Protein AF-A0A8J6Y895-F1 (afdb_monomer_lite)

pLDDT: mean 76.63, std 15.83, range [31.11, 94.12]

Structure (mmCIF, N/CA/C/O backbone):
data_AF-A0A8J6Y895-F1
#
_entry.id   AF-A0A8J6Y895-F1
#
loop_
_atom_site.group_PDB
_atom_site.id
_atom_site.type_symbol
_atom_site.label_atom_id
_atom_site.label_alt_id
_atom_site.label_comp_id
_atom_site.label_asym_id
_atom_site.label_entity_id
_atom_site.label_seq_id
_atom_site.pdbx_PDB_ins_code
_atom_site.Cartn_x
_atom_site.Cartn_y
_atom_site.Cartn_z
_atom_site.occupancy
_atom_site.B_iso_or_equiv
_atom_site.auth_seq_id
_atom_site.auth_comp_id
_atom_site.auth_asym_id
_atom_site.auth_atom_id
_atom_site.pdbx_PDB_model_num
ATOM 1 N N . MET A 1 1 ? 24.337 -34.707 -20.694 1.00 31.41 1 MET A N 1
ATOM 2 C CA . MET A 1 1 ? 25.051 -34.197 -19.506 1.00 31.41 1 MET A CA 1
ATOM 3 C C . MET A 1 1 ? 24.392 -32.892 -19.103 1.00 31.41 1 MET A C 1
ATOM 5 O O . MET A 1 1 ? 24.491 -31.930 -19.850 1.00 31.41 1 MET A O 1
ATOM 9 N N . ALA A 1 2 ? 23.616 -32.904 -18.019 1.00 34.84 2 ALA A N 1
ATOM 10 C CA . ALA A 1 2 ? 22.897 -31.734 -17.525 1.00 34.84 2 ALA A CA 1
ATOM 11 C C . ALA A 1 2 ? 23.865 -30.868 -16.706 1.00 34.84 2 ALA A C 1
ATOM 13 O O . ALA A 1 2 ? 24.221 -31.226 -15.586 1.00 34.84 2 ALA A O 1
ATOM 14 N N . GLY A 1 3 ? 24.345 -29.778 -17.305 1.00 31.11 3 GLY A N 1
ATOM 15 C CA . GLY A 1 3 ? 25.090 -28.738 -16.604 1.00 31.11 3 GLY A CA 1
ATOM 16 C C . GLY A 1 3 ? 24.108 -27.822 -15.886 1.00 31.11 3 GLY A C 1
ATOM 17 O O . GLY A 1 3 ? 23.226 -27.250 -16.521 1.00 31.11 3 GLY A O 1
ATOM 18 N N . ALA A 1 4 ? 24.235 -27.737 -14.565 1.00 42.03 4 ALA A N 1
ATOM 19 C CA . ALA A 1 4 ? 23.417 -26.900 -13.704 1.00 42.03 4 ALA A CA 1
ATOM 20 C C . ALA A 1 4 ? 23.499 -25.422 -14.126 1.00 42.03 4 ALA A C 1
ATOM 22 O O . ALA A 1 4 ? 24.544 -24.788 -13.989 1.00 42.03 4 ALA A O 1
ATOM 23 N N . SER A 1 5 ? 22.386 -24.870 -14.611 1.00 40.22 5 SER A N 1
ATOM 24 C CA . SER A 1 5 ? 22.197 -23.430 -14.785 1.00 40.22 5 SER A CA 1
ATOM 25 C C . SER A 1 5 ? 21.876 -22.811 -13.422 1.00 40.22 5 SER A C 1
ATOM 27 O O . SER A 1 5 ? 20.714 -22.569 -13.089 1.00 40.22 5 SER A O 1
ATOM 29 N N . LEU A 1 6 ? 22.898 -22.635 -12.585 1.00 39.91 6 LEU A N 1
ATOM 30 C CA . LEU A 1 6 ? 22.768 -21.820 -11.384 1.00 39.91 6 LEU A CA 1
ATOM 31 C C . LEU A 1 6 ? 22.592 -20.368 -11.847 1.00 39.91 6 LEU A C 1
ATOM 33 O O . LEU A 1 6 ? 23.517 -19.773 -12.394 1.00 39.91 6 LEU A O 1
ATOM 37 N N . LEU A 1 7 ? 21.374 -19.846 -11.709 1.00 43.19 7 LEU A N 1
ATOM 38 C CA . LEU A 1 7 ? 21.045 -18.466 -12.050 1.00 43.19 7 LEU A CA 1
ATOM 39 C C . LEU A 1 7 ? 21.590 -17.572 -10.930 1.00 43.19 7 LEU A C 1
ATOM 41 O O . LEU A 1 7 ? 21.046 -17.557 -9.826 1.00 43.19 7 LEU A O 1
ATOM 45 N N . ASP A 1 8 ? 22.705 -16.905 -11.210 1.00 43.47 8 ASP A N 1
ATOM 46 C CA . ASP A 1 8 ? 23.307 -15.898 -10.340 1.00 43.47 8 ASP A CA 1
ATOM 47 C C . ASP A 1 8 ? 22.489 -14.600 -10.452 1.00 43.47 8 ASP A C 1
ATOM 49 O O . ASP A 1 8 ? 22.427 -13.982 -11.517 1.00 43.47 8 ASP A O 1
ATOM 53 N N . LEU A 1 9 ? 21.777 -14.251 -9.377 1.00 48.09 9 LEU A N 1
ATOM 54 C CA . LEU A 1 9 ? 20.823 -13.136 -9.318 1.00 48.09 9 LEU A CA 1
ATOM 55 C C . LEU A 1 9 ? 21.477 -11.814 -8.874 1.00 48.09 9 LEU A C 1
ATOM 57 O O . LEU A 1 9 ? 20.771 -10.818 -8.740 1.00 48.09 9 LEU A O 1
ATOM 61 N N . ASP A 1 10 ? 22.799 -11.785 -8.678 1.00 49.91 10 ASP A N 1
ATOM 62 C CA . ASP A 1 10 ? 23.512 -10.647 -8.078 1.00 49.91 10 ASP A CA 1
ATOM 63 C C . ASP A 1 10 ? 23.969 -9.576 -9.100 1.00 49.91 10 ASP A C 1
ATOM 65 O O . ASP A 1 10 ? 24.737 -8.671 -8.769 1.00 49.91 10 ASP A O 1
ATOM 69 N N . ARG A 1 11 ? 23.500 -9.630 -10.356 1.00 43.94 11 ARG A N 1
ATOM 70 C CA . ARG A 1 11 ? 23.738 -8.598 -11.389 1.00 43.94 11 ARG A CA 1
ATOM 71 C C . ARG A 1 11 ? 22.415 -8.041 -11.912 1.00 43.94 11 ARG A C 1
ATOM 73 O O . ARG A 1 11 ? 21.476 -8.807 -12.088 1.00 43.94 11 ARG A O 1
ATOM 80 N N . ASP A 1 12 ? 22.365 -6.747 -12.240 1.00 46.22 12 ASP A N 1
ATOM 81 C CA . ASP A 1 12 ? 21.191 -6.087 -12.855 1.00 46.22 12 ASP A CA 1
ATOM 82 C C . ASP A 1 12 ? 20.673 -6.833 -14.108 1.00 46.22 12 ASP A C 1
ATOM 84 O O . ASP A 1 12 ? 19.465 -6.933 -14.316 1.00 46.22 12 ASP A O 1
ATOM 88 N N . ASP A 1 13 ? 21.568 -7.453 -14.890 1.00 47.09 13 ASP A N 1
ATOM 89 C CA . ASP A 1 13 ? 21.221 -8.307 -16.045 1.00 47.09 13 ASP A CA 1
ATOM 90 C C . ASP A 1 13 ? 20.516 -9.627 -15.650 1.00 47.09 13 ASP A C 1
ATOM 92 O O . ASP A 1 13 ? 19.843 -10.271 -16.459 1.00 47.09 13 ASP A O 1
ATOM 96 N N . GLY A 1 14 ? 20.664 -10.049 -14.395 1.00 50.09 14 GLY A N 1
ATOM 97 C CA . GLY A 1 14 ? 20.088 -11.266 -13.832 1.00 50.09 14 GLY A CA 1
ATOM 98 C C . GLY A 1 14 ? 18.595 -11.150 -13.543 1.00 50.09 14 GLY A C 1
ATOM 99 O O . GLY A 1 14 ? 17.897 -12.160 -13.602 1.00 50.09 14 GLY A O 1
ATOM 100 N N . LEU A 1 15 ? 18.076 -9.942 -13.292 1.00 51.28 15 LEU A N 1
ATOM 101 C CA . LEU A 1 15 ? 16.645 -9.741 -13.059 1.00 51.28 15 LEU A CA 1
ATOM 102 C C . LEU A 1 15 ? 15.858 -9.935 -14.362 1.00 51.28 15 LEU A C 1
ATOM 104 O O . LEU A 1 15 ? 14.924 -10.733 -14.394 1.00 51.28 15 LEU A O 1
ATOM 108 N N . ASP A 1 16 ? 16.286 -9.284 -15.446 1.00 51.88 16 ASP A N 1
ATOM 109 C CA . ASP A 1 16 ? 15.676 -9.418 -16.775 1.00 51.88 16 ASP A CA 1
ATOM 110 C C . ASP A 1 16 ? 15.750 -10.875 -17.276 1.00 51.88 16 ASP A C 1
ATOM 112 O O . ASP A 1 16 ? 14.754 -11.424 -17.754 1.00 51.88 16 ASP A O 1
ATOM 116 N N . ALA A 1 17 ? 16.891 -11.548 -17.080 1.00 54.41 17 ALA A N 1
ATOM 117 C CA . ALA A 1 17 ? 17.064 -12.962 -17.421 1.00 54.41 17 ALA A CA 1
ATOM 118 C C . ALA A 1 17 ? 16.213 -13.904 -16.547 1.00 54.41 17 ALA A C 1
ATOM 120 O O . ALA A 1 17 ? 15.627 -14.860 -17.058 1.00 54.41 17 ALA A O 1
ATOM 121 N N . ALA A 1 18 ? 16.097 -13.635 -15.242 1.00 53.53 18 ALA A N 1
ATOM 122 C CA . ALA A 1 18 ? 15.243 -14.403 -14.337 1.00 53.53 18 ALA A CA 1
ATOM 123 C C . ALA A 1 18 ? 13.762 -14.240 -14.689 1.00 53.53 18 ALA A C 1
ATOM 125 O O . ALA A 1 18 ? 13.002 -15.208 -14.639 1.00 53.53 18 ALA A O 1
ATOM 126 N N . TYR A 1 19 ? 13.350 -13.036 -15.077 1.00 52.31 19 TYR A N 1
ATOM 127 C CA . TYR A 1 19 ? 11.989 -12.772 -15.514 1.00 52.31 19 TYR A CA 1
ATOM 128 C C . TYR A 1 19 ? 11.654 -13.462 -16.846 1.00 52.31 19 TYR A C 1
ATOM 130 O O . TYR A 1 19 ? 10.580 -14.058 -16.952 1.00 52.31 19 TYR A O 1
ATOM 138 N N . LEU A 1 20 ? 12.566 -13.451 -17.825 1.00 53.78 20 LEU A N 1
ATOM 139 C CA . LEU A 1 20 ? 12.414 -14.187 -19.090 1.00 53.78 20 LEU A CA 1
ATOM 140 C C . LEU A 1 20 ? 12.343 -15.707 -18.859 1.00 53.78 20 LEU A C 1
ATOM 142 O O . LEU A 1 20 ? 11.453 -16.372 -19.383 1.00 53.78 20 LEU A O 1
ATOM 146 N N . ALA A 1 21 ? 13.197 -16.250 -17.986 1.00 51.38 21 ALA A N 1
ATOM 147 C CA . ALA A 1 21 ? 13.177 -17.670 -17.630 1.00 51.38 21 ALA A CA 1
ATOM 148 C C . ALA A 1 21 ? 11.883 -18.097 -16.902 1.00 51.38 21 ALA A C 1
ATOM 150 O O . ALA A 1 21 ? 11.425 -19.231 -17.050 1.00 51.38 21 ALA A O 1
ATOM 151 N N . ILE A 1 22 ? 11.264 -17.201 -16.120 1.00 52.03 22 ILE A N 1
ATOM 152 C CA . ILE A 1 22 ? 9.958 -17.449 -15.485 1.00 52.03 22 ILE A CA 1
ATOM 153 C C . ILE A 1 22 ? 8.833 -17.442 -16.532 1.00 52.03 22 ILE A C 1
ATOM 155 O O . ILE A 1 22 ? 7.950 -18.303 -16.468 1.00 52.03 22 ILE A O 1
ATOM 159 N N . ALA A 1 23 ? 8.870 -16.522 -17.501 1.00 51.16 23 ALA A N 1
ATOM 160 C CA . ALA A 1 23 ? 7.880 -16.437 -18.575 1.00 51.16 23 ALA A CA 1
ATOM 161 C C . ALA A 1 23 ? 7.829 -17.722 -19.425 1.00 51.16 23 ALA A C 1
ATOM 163 O O . ALA A 1 23 ? 6.738 -18.229 -19.691 1.00 51.16 23 ALA A O 1
ATOM 164 N N . ASP A 1 24 ? 8.990 -18.305 -19.739 1.00 50.59 24 ASP A N 1
ATOM 165 C CA . ASP A 1 24 ? 9.111 -19.513 -20.570 1.00 50.59 24 ASP A CA 1
ATOM 166 C C . ASP A 1 24 ? 8.708 -20.820 -19.862 1.00 50.59 24 ASP A C 1
ATOM 168 O O . ASP A 1 24 ? 8.516 -21.853 -20.511 1.00 50.59 24 ASP A O 1
ATOM 172 N N . HIS A 1 25 ? 8.589 -20.829 -18.529 1.00 51.62 25 HIS A N 1
ATOM 173 C CA . HIS A 1 25 ? 8.348 -22.059 -17.757 1.00 51.62 25 HIS A CA 1
ATOM 174 C C . HIS A 1 25 ? 7.051 -22.055 -16.938 1.00 51.62 25 HIS A C 1
ATOM 176 O O . HIS A 1 25 ? 6.511 -23.126 -16.646 1.00 51.62 25 HIS A O 1
ATOM 182 N N . ARG A 1 26 ? 6.517 -20.882 -16.576 1.00 52.72 26 ARG A N 1
ATOM 183 C CA . ARG A 1 26 ? 5.199 -20.708 -15.940 1.00 52.72 26 ARG A CA 1
ATOM 184 C C . ARG A 1 26 ? 4.804 -19.225 -16.020 1.00 52.72 26 ARG A C 1
ATOM 186 O O . ARG A 1 26 ? 5.161 -18.474 -15.110 1.00 52.72 26 ARG A O 1
ATOM 193 N N . PRO A 1 27 ? 4.046 -18.782 -17.040 1.00 61.03 27 PRO A N 1
ATOM 194 C CA . PRO A 1 27 ? 3.647 -17.385 -17.126 1.00 61.03 27 PRO A CA 1
ATOM 195 C C . PRO A 1 27 ? 2.743 -17.062 -15.936 1.00 61.03 27 PRO A C 1
ATOM 197 O O . PRO A 1 27 ? 1.602 -17.521 -15.834 1.00 61.03 27 PRO A O 1
ATOM 200 N N . LEU A 1 28 ? 3.274 -16.307 -14.980 1.00 67.56 28 LEU A N 1
ATOM 201 C CA . LEU A 1 28 ? 2.463 -15.767 -13.905 1.00 67.56 28 LEU A CA 1
ATOM 202 C C . LEU A 1 28 ? 1.665 -14.600 -14.473 1.00 67.56 28 LEU A C 1
ATOM 204 O O . LEU A 1 28 ? 2.258 -13.696 -15.062 1.00 67.56 28 LEU A O 1
ATOM 208 N N . PRO A 1 29 ? 0.338 -14.574 -14.286 1.00 75.50 29 PRO A N 1
ATOM 209 C CA . PRO A 1 29 ? -0.461 -13.483 -14.812 1.00 75.50 29 PRO A CA 1
ATOM 210 C C . PRO A 1 29 ? -0.035 -12.148 -14.190 1.00 75.50 29 PRO A C 1
ATOM 212 O O . PRO A 1 29 ? 0.165 -12.064 -12.975 1.00 75.50 29 PRO A O 1
ATOM 215 N N . LEU A 1 30 ? 0.004 -11.085 -14.995 1.00 80.81 30 LEU A N 1
ATOM 216 C CA . LEU A 1 30 ? 0.169 -9.716 -14.501 1.00 80.81 30 LEU A CA 1
ATOM 217 C C . LEU A 1 30 ? -0.877 -9.387 -13.429 1.00 80.81 30 LEU A C 1
ATOM 219 O O . LEU A 1 30 ? -2.084 -9.586 -13.618 1.00 80.81 30 LEU A O 1
ATOM 223 N N . GLY A 1 31 ? -0.436 -8.816 -12.311 1.00 80.94 31 GLY A N 1
ATOM 224 C CA . GLY A 1 31 ? -1.300 -8.586 -11.154 1.00 80.94 31 GLY A CA 1
ATOM 225 C C . GLY A 1 31 ? -1.349 -9.764 -10.173 1.00 80.94 31 GLY A C 1
ATOM 226 O O . GLY A 1 31 ? -2.276 -9.842 -9.367 1.00 80.94 31 GLY A O 1
ATOM 227 N N . ARG A 1 32 ? -0.396 -10.704 -10.249 1.00 86.56 32 ARG A N 1
ATOM 228 C CA . ARG A 1 32 ? -0.196 -11.796 -9.278 1.00 86.56 32 ARG A CA 1
ATOM 229 C C . ARG A 1 32 ? 1.126 -11.633 -8.527 1.00 86.56 32 ARG A C 1
ATOM 231 O O . ARG A 1 32 ? 1.761 -10.579 -8.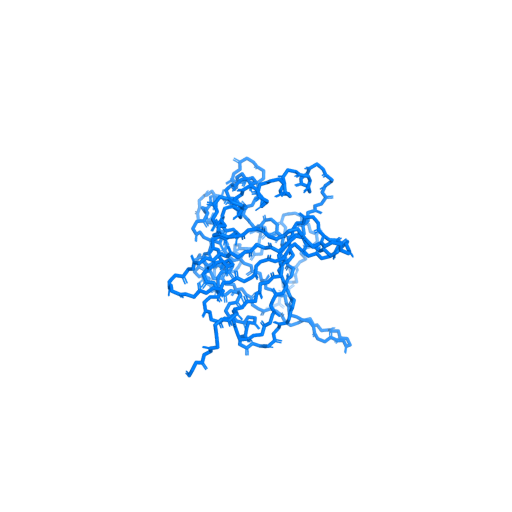587 1.00 86.56 32 ARG A O 1
ATOM 238 N N . TYR A 1 33 ? 1.503 -12.656 -7.768 1.00 87.50 33 TYR A N 1
ATOM 239 C CA . TYR A 1 33 ? 2.730 -12.681 -6.989 1.00 87.50 33 TYR A CA 1
ATOM 240 C C . TYR A 1 33 ? 3.316 -14.095 -6.917 1.00 87.50 33 TYR A C 1
ATOM 242 O O . TYR A 1 33 ? 2.583 -15.084 -6.997 1.00 87.50 33 TYR A O 1
ATOM 250 N N . LEU A 1 34 ? 4.630 -14.178 -6.721 1.00 86.44 34 LEU A N 1
ATOM 251 C CA . LEU A 1 34 ? 5.304 -15.365 -6.201 1.00 86.44 34 LEU A CA 1
ATOM 252 C C . LEU A 1 34 ? 5.452 -15.241 -4.696 1.00 86.44 34 LEU A C 1
ATOM 254 O O . LEU A 1 34 ? 5.779 -14.171 -4.191 1.00 86.44 34 LEU A O 1
ATOM 258 N N . LEU A 1 35 ? 5.258 -16.349 -3.993 1.00 86.44 35 LEU A N 1
ATOM 259 C CA . LEU A 1 35 ? 5.526 -16.437 -2.568 1.00 86.44 35 LEU A CA 1
ATOM 260 C C . LEU A 1 35 ? 6.765 -17.296 -2.348 1.00 86.44 35 LEU A C 1
ATOM 262 O O . LEU A 1 35 ? 6.797 -18.463 -2.740 1.00 86.44 35 LEU A O 1
ATOM 266 N N . ARG A 1 36 ? 7.766 -16.725 -1.687 1.00 84.94 36 ARG A N 1
ATOM 267 C CA . ARG A 1 36 ? 8.959 -17.433 -1.232 1.00 84.94 36 ARG A CA 1
ATOM 268 C C . ARG A 1 36 ? 8.979 -17.452 0.287 1.00 84.94 36 ARG A C 1
ATOM 270 O O . ARG A 1 36 ? 8.609 -16.476 0.938 1.00 84.94 36 ARG A O 1
ATOM 277 N N . ARG A 1 37 ? 9.416 -18.572 0.852 1.00 82.12 37 ARG A N 1
ATOM 278 C CA . ARG A 1 37 ? 9.679 -18.694 2.285 1.00 82.12 37 ARG A CA 1
ATOM 279 C C . ARG A 1 37 ? 11.177 -18.555 2.502 1.00 82.12 37 ARG A C 1
ATOM 281 O O . ARG A 1 37 ? 11.937 -19.319 1.913 1.00 82.12 37 ARG A O 1
ATOM 288 N N . GLY A 1 38 ? 11.585 -17.602 3.329 1.00 76.25 38 GLY A N 1
ATOM 289 C CA . GLY A 1 38 ? 12.977 -17.461 3.737 1.00 76.25 38 GLY A CA 1
ATOM 290 C C . GLY A 1 38 ? 13.437 -18.692 4.519 1.00 76.25 38 GLY A C 1
ATOM 291 O O . GLY A 1 38 ? 12.738 -19.159 5.423 1.00 76.25 38 GLY A O 1
ATOM 292 N N . SER A 1 39 ? 14.611 -19.214 4.172 1.00 63.91 39 SER A N 1
ATOM 293 C CA . SER A 1 39 ? 15.275 -20.320 4.867 1.00 63.91 39 SER A CA 1
ATOM 294 C C . SER A 1 39 ? 16.193 -19.776 5.968 1.00 63.91 39 SER A C 1
ATOM 296 O O . SER A 1 39 ? 17.414 -19.840 5.857 1.00 63.91 39 SER A O 1
ATOM 298 N N . GLY A 1 40 ? 15.600 -19.171 6.997 1.00 66.62 40 GLY A N 1
ATOM 299 C CA . GLY A 1 40 ? 16.313 -18.645 8.165 1.00 66.62 40 GLY A CA 1
ATOM 300 C C . GLY A 1 40 ? 15.744 -19.175 9.480 1.00 66.62 40 GLY A C 1
ATOM 301 O O . GLY A 1 40 ? 14.692 -19.813 9.497 1.00 66.62 40 GLY A O 1
ATOM 302 N N . GLU A 1 41 ? 16.426 -18.869 10.586 1.00 59.88 41 GLU A N 1
ATOM 303 C CA . GLU A 1 41 ? 16.049 -19.281 11.952 1.00 59.88 41 GLU A CA 1
ATOM 304 C C . GLU A 1 41 ? 14.645 -18.785 12.352 1.00 59.88 41 GLU A C 1
ATOM 306 O O . GLU A 1 41 ? 13.910 -19.459 13.072 1.00 59.88 41 GLU A O 1
ATOM 311 N N . LYS A 1 42 ? 14.233 -17.631 11.806 1.00 70.94 42 LYS A N 1
ATOM 31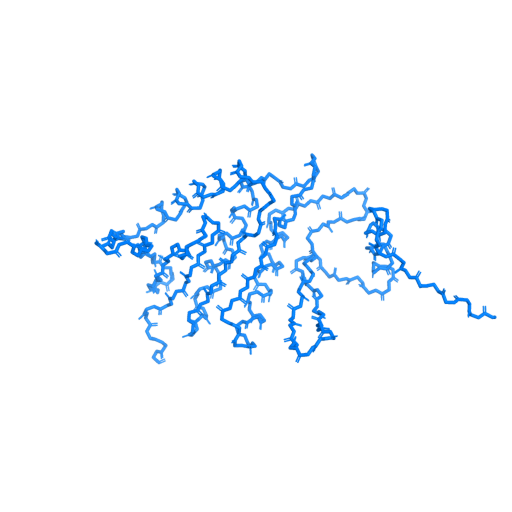2 C CA . LYS A 1 42 ? 12.851 -17.144 11.822 1.00 70.94 42 LYS A CA 1
ATOM 313 C C . LYS A 1 42 ? 12.312 -17.122 10.390 1.00 70.94 42 LYS A C 1
ATOM 315 O O . LYS A 1 42 ? 12.805 -16.334 9.579 1.00 70.94 42 LYS A O 1
ATOM 320 N N . PRO A 1 43 ? 11.316 -17.957 10.050 1.00 70.06 43 PRO A N 1
ATOM 321 C CA . PRO A 1 43 ? 10.770 -17.978 8.704 1.00 70.06 43 PRO A CA 1
ATOM 322 C C . PRO A 1 43 ? 10.038 -16.663 8.426 1.00 70.06 43 PRO A C 1
ATOM 324 O O . PRO A 1 43 ? 9.062 -16.337 9.098 1.00 70.06 43 PRO A O 1
ATOM 327 N N . TYR A 1 44 ? 10.489 -15.932 7.412 1.00 80.00 44 TYR A N 1
ATOM 328 C CA . TYR A 1 44 ? 9.766 -14.798 6.842 1.00 80.00 44 TYR A CA 1
ATOM 329 C C . TYR A 1 44 ? 9.223 -15.163 5.460 1.00 80.00 44 TYR A C 1
ATOM 331 O O . TYR A 1 44 ? 9.678 -16.114 4.815 1.00 80.00 44 TYR A O 1
ATOM 339 N N . TRP A 1 45 ? 8.218 -14.417 5.019 1.00 86.12 45 TRP A N 1
ATOM 340 C CA . TRP A 1 45 ? 7.607 -14.581 3.708 1.00 86.12 45 TRP A CA 1
ATOM 341 C C . TRP A 1 45 ? 8.001 -13.408 2.819 1.00 86.12 45 TRP A C 1
ATOM 343 O O . TRP A 1 45 ? 7.844 -12.255 3.214 1.00 86.12 45 TRP A O 1
ATOM 353 N N . THR A 1 46 ? 8.481 -13.708 1.618 1.00 89.00 46 THR A N 1
ATOM 354 C CA . THR A 1 46 ? 8.799 -12.712 0.595 1.00 89.00 46 THR A CA 1
ATOM 355 C C . THR A 1 46 ? 7.818 -12.864 -0.552 1.00 89.00 46 THR A C 1
ATOM 357 O O . THR A 1 46 ? 7.717 -13.933 -1.159 1.00 89.00 46 THR A O 1
ATOM 360 N N . TYR A 1 47 ? 7.108 -11.784 -0.854 1.00 89.19 47 TYR A N 1
ATOM 361 C CA . TYR A 1 47 ? 6.228 -11.701 -2.010 1.00 89.19 47 TYR A CA 1
ATOM 362 C C . TYR A 1 47 ? 6.964 -11.001 -3.150 1.00 89.19 47 TYR A C 1
ATOM 364 O O . TYR A 1 47 ? 7.443 -9.887 -2.972 1.00 89.19 47 TYR A O 1
ATOM 372 N N . GLN A 1 48 ? 7.032 -11.625 -4.323 1.00 89.31 48 GLN A N 1
ATOM 373 C CA . GLN A 1 48 ? 7.542 -10.981 -5.536 1.00 89.31 48 GLN A CA 1
ATOM 374 C C . GLN A 1 48 ? 6.354 -10.636 -6.429 1.00 89.31 48 GLN A C 1
ATOM 376 O O . GLN A 1 48 ? 5.698 -11.530 -6.968 1.00 89.31 48 GLN A O 1
ATOM 381 N N . ALA A 1 49 ? 6.029 -9.349 -6.527 1.00 89.62 49 ALA A N 1
ATOM 382 C CA . ALA A 1 49 ? 4.882 -8.868 -7.285 1.00 89.62 49 ALA A CA 1
ATOM 383 C C . ALA A 1 49 ? 5.171 -8.868 -8.794 1.00 89.62 49 ALA A C 1
ATOM 385 O O . ALA A 1 49 ? 6.178 -8.331 -9.243 1.00 89.62 49 ALA A O 1
ATOM 386 N N . VAL A 1 50 ? 4.253 -9.421 -9.587 1.00 87.25 50 VAL A N 1
ATOM 387 C CA . VAL A 1 50 ? 4.369 -9.471 -11.052 1.00 87.25 50 VAL A CA 1
ATOM 388 C C . VAL A 1 50 ? 3.609 -8.290 -11.656 1.00 87.25 50 VAL A C 1
ATOM 390 O O . VAL A 1 50 ? 2.400 -8.373 -11.896 1.00 87.25 50 VAL A O 1
ATOM 393 N N . VAL A 1 51 ? 4.309 -7.167 -11.844 1.00 86.88 51 VAL A N 1
ATOM 394 C CA . VAL A 1 51 ? 3.695 -5.874 -12.216 1.00 86.88 51 VAL A CA 1
ATOM 395 C C . VAL A 1 51 ? 4.146 -5.317 -13.569 1.00 86.88 51 VAL A C 1
ATOM 397 O O . VAL A 1 51 ? 3.400 -4.537 -14.171 1.00 86.88 51 VAL A O 1
ATOM 400 N N . HIS A 1 52 ? 5.306 -5.751 -14.065 1.00 82.19 52 HIS A N 1
ATOM 401 C CA . HIS A 1 52 ? 5.842 -5.351 -15.364 1.00 82.19 52 HIS A CA 1
ATOM 402 C C . HIS A 1 52 ? 5.419 -6.326 -16.457 1.00 82.19 52 HIS A C 1
ATOM 404 O O . HIS A 1 52 ? 5.611 -7.532 -16.324 1.00 82.19 52 HIS A O 1
ATOM 410 N N . ASP A 1 53 ? 4.863 -5.781 -17.534 1.00 75.94 53 ASP A N 1
ATOM 411 C CA . ASP A 1 53 ? 4.700 -6.496 -18.795 1.00 75.94 53 ASP A CA 1
ATOM 412 C C . ASP A 1 53 ? 6.047 -6.522 -19.524 1.00 75.94 53 ASP A C 1
ATOM 414 O O . ASP A 1 53 ? 6.654 -5.468 -19.735 1.00 75.94 53 ASP A O 1
ATOM 418 N N . LEU A 1 54 ? 6.519 -7.722 -19.856 1.00 68.62 54 LEU A N 1
ATOM 419 C CA . LEU A 1 54 ? 7.852 -7.976 -20.400 1.00 68.62 54 LEU A CA 1
ATOM 420 C C . LEU A 1 54 ? 7.824 -8.527 -21.830 1.00 68.62 54 LEU A C 1
ATOM 422 O O . LEU A 1 54 ? 8.886 -8.752 -22.400 1.00 68.62 54 LEU A O 1
ATOM 426 N N . GLU A 1 55 ? 6.645 -8.703 -22.440 1.00 60.38 55 GLU A N 1
ATOM 427 C CA . GLU A 1 55 ? 6.523 -9.361 -23.752 1.00 60.38 55 GLU A CA 1
ATOM 428 C C . GLU A 1 55 ? 7.124 -8.541 -24.913 1.00 60.38 55 GLU A C 1
ATOM 430 O O . GLU A 1 55 ? 7.422 -9.099 -25.967 1.00 60.38 55 GLU A O 1
ATOM 435 N N . ALA A 1 56 ? 7.345 -7.228 -24.748 1.00 53.19 56 ALA A N 1
ATOM 436 C CA . ALA A 1 56 ? 7.935 -6.391 -25.807 1.00 53.19 56 ALA A CA 1
ATOM 437 C C . ALA A 1 56 ? 8.767 -5.195 -25.308 1.00 53.19 56 ALA A C 1
ATOM 439 O O . ALA A 1 56 ? 9.812 -4.878 -25.879 1.00 53.19 56 ALA A O 1
ATOM 440 N N . LYS A 1 57 ? 8.307 -4.498 -24.261 1.00 59.72 57 LYS A N 1
ATOM 441 C CA . LYS A 1 57 ? 9.015 -3.405 -23.571 1.00 59.72 57 LYS A CA 1
ATOM 442 C C . LYS A 1 57 ? 8.556 -3.388 -22.113 1.00 59.72 57 LYS A C 1
ATOM 444 O O . LYS A 1 57 ? 7.342 -3.298 -21.925 1.00 59.72 57 LYS A O 1
ATOM 449 N N . PRO A 1 58 ? 9.469 -3.387 -21.117 1.00 63.03 58 PRO A N 1
ATOM 450 C CA . PRO A 1 58 ? 9.089 -3.272 -19.715 1.00 63.03 58 PRO A CA 1
ATOM 451 C C . PRO A 1 58 ? 8.183 -2.062 -19.523 1.00 63.03 58 PRO A C 1
ATOM 453 O O . PRO A 1 58 ? 8.620 -0.924 -19.697 1.00 63.03 58 PRO A O 1
ATOM 456 N N . SER A 1 59 ? 6.912 -2.315 -19.230 1.00 73.00 59 SER A N 1
ATOM 457 C CA . SER A 1 59 ? 5.923 -1.280 -18.946 1.00 73.00 59 SER A CA 1
ATOM 458 C C . SER A 1 59 ? 5.103 -1.689 -17.735 1.00 73.00 59 SER A C 1
ATOM 460 O O . SER A 1 59 ? 4.819 -2.870 -17.523 1.00 73.00 59 SER A O 1
ATOM 462 N N . CYS A 1 60 ? 4.755 -0.716 -16.901 1.00 83.50 60 CYS A N 1
ATOM 463 C CA . CYS A 1 60 ? 3.917 -0.938 -15.733 1.00 83.50 60 CYS A CA 1
ATOM 464 C C . CYS A 1 60 ? 2.677 -0.055 -15.823 1.00 83.50 60 CYS A C 1
ATOM 466 O O . CYS A 1 60 ? 2.750 1.097 -16.238 1.00 83.50 60 CYS A O 1
ATOM 468 N N . ARG A 1 61 ? 1.528 -0.597 -15.417 1.00 87.88 61 ARG A N 1
ATOM 469 C CA . ARG A 1 61 ? 0.291 0.168 -15.236 1.00 87.88 61 ARG A CA 1
ATOM 470 C C . ARG A 1 61 ? -0.089 0.136 -13.765 1.00 87.88 61 ARG A C 1
ATOM 472 O O . ARG A 1 61 ? 0.002 -0.923 -13.144 1.00 87.88 61 ARG A O 1
ATOM 479 N N . ALA A 1 62 ? -0.630 1.235 -13.240 1.00 90.31 62 ALA A N 1
ATOM 480 C CA . ALA A 1 62 ? -1.109 1.315 -11.855 1.00 90.31 62 ALA A CA 1
ATOM 481 C C . ALA A 1 62 ? -2.083 0.171 -11.508 1.00 90.31 62 ALA A C 1
ATOM 483 O O . ALA A 1 62 ? -2.050 -0.391 -10.416 1.00 90.31 62 ALA A O 1
ATOM 484 N N . GLY A 1 63 ? -2.897 -0.261 -12.479 1.00 90.75 63 GLY A N 1
ATOM 485 C CA . GLY A 1 63 ? -3.782 -1.417 -12.331 1.00 90.75 63 GLY A CA 1
ATOM 486 C C . GLY A 1 63 ? -3.059 -2.747 -12.064 1.00 90.75 63 GLY A C 1
ATOM 487 O O . GLY A 1 63 ? -3.605 -3.585 -11.351 1.00 90.75 63 GLY A O 1
ATOM 488 N N . ASN A 1 64 ? -1.852 -2.956 -12.598 1.00 89.50 64 ASN A N 1
ATOM 489 C CA . ASN A 1 64 ? -1.059 -4.163 -12.344 1.00 89.50 64 ASN A CA 1
ATOM 490 C C . ASN A 1 64 ? -0.553 -4.173 -10.899 1.00 89.50 64 ASN A C 1
ATOM 492 O O . ASN A 1 64 ? -0.772 -5.155 -10.191 1.00 89.50 64 ASN A O 1
ATOM 496 N N . VAL A 1 65 ? 0.026 -3.054 -10.445 1.00 92.62 65 VAL A N 1
ATOM 497 C CA . VAL A 1 65 ? 0.462 -2.863 -9.051 1.00 92.62 65 VAL A CA 1
ATOM 498 C C . VAL A 1 65 ? -0.706 -3.066 -8.098 1.00 92.62 65 VAL A C 1
ATOM 500 O O . VAL A 1 65 ? -0.614 -3.880 -7.183 1.00 92.62 65 VAL A O 1
ATOM 503 N N . ARG A 1 66 ? -1.843 -2.417 -8.373 1.00 94.12 66 ARG A N 1
ATOM 504 C CA . ARG A 1 66 ? -3.054 -2.532 -7.558 1.00 94.12 66 ARG A CA 1
ATOM 505 C C . ARG A 1 66 ? -3.533 -3.977 -7.422 1.00 94.12 66 ARG A C 1
ATOM 507 O O . ARG A 1 66 ? -3.823 -4.426 -6.315 1.00 94.12 66 ARG A O 1
ATOM 514 N N . ARG A 1 67 ? -3.596 -4.731 -8.527 1.00 92.25 67 ARG A N 1
ATOM 515 C CA . ARG A 1 67 ? -4.014 -6.145 -8.508 1.00 92.25 67 ARG A CA 1
ATOM 516 C C . ARG A 1 67 ? -3.030 -7.027 -7.739 1.00 92.25 67 ARG A C 1
ATOM 518 O O . ARG A 1 67 ? -3.474 -7.792 -6.882 1.00 92.25 67 ARG A O 1
ATOM 525 N N . SER A 1 68 ? -1.726 -6.897 -8.001 1.00 92.69 68 SER A N 1
ATOM 526 C CA . SER A 1 68 ? -0.694 -7.677 -7.305 1.00 92.69 68 SER A CA 1
ATOM 527 C C . SER A 1 68 ? -0.689 -7.386 -5.813 1.00 92.69 68 SER A C 1
ATOM 529 O O . SER A 1 68 ? -0.769 -8.315 -5.013 1.00 92.69 68 SER A O 1
ATOM 531 N N . LEU A 1 69 ? -0.651 -6.109 -5.432 1.00 94.06 69 LEU A N 1
ATOM 532 C CA . LEU A 1 69 ? -0.601 -5.702 -4.035 1.00 94.06 69 LEU A CA 1
ATOM 533 C C . LEU A 1 69 ? -1.875 -6.111 -3.294 1.00 94.06 69 LEU A C 1
ATOM 535 O O . LEU A 1 69 ? -1.783 -6.674 -2.212 1.00 94.06 69 LEU A O 1
ATOM 539 N N . THR A 1 70 ? -3.057 -5.946 -3.891 1.00 93.00 70 THR A N 1
ATOM 540 C CA . THR A 1 70 ? -4.313 -6.432 -3.292 1.00 93.00 70 THR A CA 1
ATOM 541 C C . THR A 1 70 ? -4.299 -7.948 -3.082 1.00 93.00 70 THR A C 1
ATOM 543 O O . THR A 1 70 ? -4.771 -8.435 -2.054 1.00 93.00 70 THR A O 1
ATOM 546 N N . ALA A 1 71 ? -3.760 -8.718 -4.032 1.00 91.00 71 ALA A N 1
ATOM 547 C CA . ALA A 1 71 ? -3.644 -10.167 -3.894 1.00 91.00 71 ALA A CA 1
ATOM 548 C C . ALA A 1 71 ? -2.676 -10.563 -2.763 1.00 91.00 71 ALA A C 1
ATOM 550 O O . ALA A 1 71 ? -3.014 -11.438 -1.968 1.00 91.00 71 ALA A O 1
ATOM 551 N N . ILE A 1 72 ? -1.529 -9.882 -2.655 1.00 91.88 72 ILE A N 1
ATOM 552 C CA . ILE A 1 72 ? -0.542 -10.065 -1.577 1.00 91.88 72 ILE A CA 1
ATOM 553 C C . ILE A 1 72 ? -1.157 -9.725 -0.220 1.00 91.88 72 ILE A C 1
ATOM 555 O O . ILE A 1 72 ? -1.089 -10.520 0.710 1.00 91.88 72 ILE A O 1
ATOM 559 N N . LEU A 1 73 ? -1.804 -8.566 -0.119 1.00 91.25 73 LEU A N 1
ATOM 560 C CA . LEU A 1 73 ? -2.472 -8.088 1.087 1.00 91.25 73 LEU A CA 1
ATOM 561 C C . LEU A 1 73 ? -3.537 -9.089 1.574 1.00 91.25 73 LEU A C 1
ATOM 563 O O . LEU A 1 73 ? -3.583 -9.415 2.758 1.00 91.25 73 LEU A O 1
ATOM 567 N N . LYS A 1 74 ? -4.352 -9.641 0.663 1.00 89.81 74 LYS A N 1
ATOM 568 C CA . LYS A 1 74 ? -5.346 -10.681 0.989 1.00 89.81 74 LYS A CA 1
ATOM 569 C C . LYS A 1 74 ? -4.704 -11.969 1.502 1.00 89.81 74 LYS A C 1
ATOM 571 O O . LYS A 1 74 ? -5.244 -12.583 2.419 1.00 89.81 74 LYS A O 1
ATOM 576 N N . ASP A 1 75 ? -3.589 -12.397 0.916 1.00 89.62 75 ASP A N 1
ATOM 577 C CA . ASP A 1 75 ? -2.856 -13.576 1.393 1.00 89.62 75 ASP A CA 1
ATOM 578 C C . ASP A 1 75 ? -2.198 -13.323 2.752 1.00 89.62 75 ASP A C 1
ATOM 580 O O . ASP A 1 75 ? -2.254 -14.179 3.630 1.00 89.62 75 ASP A O 1
ATOM 584 N N . GLY A 1 76 ? -1.662 -12.120 2.965 1.00 88.25 76 GLY A N 1
ATOM 585 C CA . GLY A 1 76 ? -1.109 -11.699 4.247 1.00 88.25 76 GLY A CA 1
ATOM 586 C C . GLY A 1 76 ? -2.138 -11.759 5.373 1.00 88.25 76 GLY A C 1
ATOM 587 O O . GLY A 1 76 ? -1.854 -12.344 6.414 1.00 88.25 76 GLY A O 1
ATOM 588 N N . VAL A 1 77 ? -3.357 -11.260 5.139 1.00 86.00 77 VAL A N 1
ATOM 589 C CA . VAL A 1 77 ? -4.466 -11.369 6.107 1.00 86.00 77 VAL A CA 1
ATOM 590 C C . VAL A 1 77 ? -4.823 -12.830 6.389 1.00 86.00 77 VAL A C 1
ATOM 592 O O . VAL A 1 77 ? -4.954 -13.207 7.548 1.00 86.00 77 VAL A O 1
ATOM 595 N N . LYS A 1 78 ? -4.916 -13.686 5.360 1.00 86.94 78 LYS A N 1
ATOM 596 C CA . LYS A 1 78 ? -5.174 -15.132 5.543 1.00 86.94 78 LYS A CA 1
ATOM 597 C C . LYS A 1 78 ? -4.094 -15.848 6.352 1.00 86.94 78 LYS A C 1
ATOM 599 O O . LYS A 1 78 ? -4.363 -16.891 6.935 1.00 86.94 78 LYS A O 1
ATOM 604 N N . ARG A 1 79 ? -2.871 -15.321 6.339 1.00 86.06 79 ARG A N 1
ATOM 605 C CA . ARG A 1 79 ? -1.719 -15.824 7.095 1.00 86.06 79 ARG A CA 1
ATOM 606 C C . ARG A 1 79 ? -1.543 -15.118 8.439 1.00 86.06 79 ARG A C 1
ATOM 608 O O . ARG A 1 79 ? -0.494 -15.292 9.052 1.00 86.06 79 ARG A O 1
ATOM 615 N N . GLU A 1 80 ? -2.520 -14.309 8.853 1.00 87.62 80 GLU A N 1
ATOM 616 C CA . GLU A 1 80 ? -2.517 -13.562 10.116 1.00 87.62 80 GLU A CA 1
ATOM 617 C C . GLU A 1 80 ? -1.286 -12.649 10.266 1.00 87.62 80 GLU A C 1
ATOM 619 O O . GLU A 1 80 ? -0.765 -12.418 11.357 1.00 87.62 80 GLU A O 1
ATOM 624 N N . MET A 1 81 ? -0.791 -12.115 9.144 1.00 86.81 81 MET A N 1
ATOM 625 C CA . MET A 1 81 ? 0.310 -11.157 9.156 1.00 86.81 81 MET A CA 1
ATOM 626 C C . MET A 1 81 ? -0.157 -9.832 9.753 1.00 86.81 81 MET A C 1
ATOM 628 O O . MET A 1 81 ? -1.172 -9.273 9.346 1.00 86.81 81 MET A O 1
ATOM 632 N N . THR A 1 82 ? 0.637 -9.288 10.668 1.00 87.44 82 THR A N 1
ATOM 633 C CA . THR A 1 82 ? 0.377 -7.987 11.305 1.00 87.44 82 THR A CA 1
ATOM 634 C C . THR A 1 82 ? 1.151 -6.844 10.654 1.00 87.44 82 THR A C 1
ATOM 636 O O . THR A 1 82 ? 0.816 -5.675 10.849 1.00 87.44 82 THR A O 1
ATOM 639 N N . SER A 1 83 ? 2.176 -7.161 9.857 1.00 88.50 83 SER A N 1
ATOM 640 C CA . SER A 1 83 ? 3.011 -6.181 9.167 1.00 88.50 83 SER A CA 1
ATOM 641 C C . SER A 1 83 ? 3.436 -6.671 7.787 1.00 88.50 83 SER A C 1
ATOM 643 O O . SER A 1 83 ? 3.850 -7.819 7.630 1.00 88.50 83 SER A O 1
ATOM 645 N N . LEU A 1 84 ? 3.392 -5.771 6.808 1.00 90.56 84 LEU A N 1
ATOM 646 C CA . LEU A 1 84 ? 3.903 -5.960 5.454 1.00 90.56 84 LEU A CA 1
ATOM 647 C C . LEU A 1 84 ? 4.737 -4.744 5.050 1.00 90.56 84 LEU A C 1
ATOM 649 O O . LEU A 1 84 ? 4.301 -3.603 5.207 1.00 90.56 84 LEU A O 1
ATOM 653 N N . SER A 1 85 ? 5.922 -5.003 4.511 1.00 91.25 85 SER A N 1
ATOM 654 C CA . SER A 1 85 ? 6.787 -3.981 3.925 1.00 91.25 85 SER A CA 1
ATOM 655 C C . SER A 1 85 ? 6.805 -4.161 2.413 1.00 91.25 85 SER A C 1
ATOM 657 O O . SER A 1 85 ? 6.872 -5.291 1.928 1.00 91.25 85 SER A O 1
ATOM 659 N N . VAL A 1 86 ? 6.697 -3.062 1.677 1.00 91.69 86 VAL A N 1
ATOM 660 C CA . VAL A 1 86 ? 6.515 -3.053 0.224 1.00 91.69 86 VAL A CA 1
ATOM 661 C C . VAL A 1 86 ? 7.506 -2.066 -0.374 1.00 91.69 86 VAL A C 1
ATOM 663 O O . VAL A 1 86 ? 7.605 -0.948 0.108 1.00 91.69 86 VAL A O 1
ATOM 666 N N . GLU A 1 87 ? 8.233 -2.457 -1.410 1.00 90.94 87 GLU A N 1
ATOM 667 C CA . GLU A 1 87 ? 9.051 -1.529 -2.204 1.00 90.94 87 GLU A CA 1
ATOM 668 C C . GLU A 1 87 ? 8.170 -0.701 -3.165 1.00 90.94 87 GLU A C 1
ATOM 670 O O . GLU A 1 87 ? 6.990 -1.024 -3.338 1.00 90.94 87 GLU A O 1
ATOM 675 N N . PRO A 1 88 ? 8.693 0.345 -3.828 1.00 89.69 88 PRO A N 1
ATOM 676 C CA . PRO A 1 88 ? 7.963 1.158 -4.807 1.00 89.69 88 PRO A CA 1
ATOM 677 C C . PRO A 1 88 ? 7.618 0.365 -6.078 1.00 89.69 88 PRO A C 1
ATOM 679 O O . PRO A 1 88 ? 8.236 0.507 -7.132 1.00 89.69 88 PRO A O 1
ATOM 682 N N . LEU A 1 89 ? 6.616 -0.513 -5.987 1.00 89.69 89 LEU A N 1
ATOM 683 C CA . LEU A 1 89 ? 6.284 -1.466 -7.043 1.00 89.69 89 LEU A CA 1
ATOM 684 C C . LEU A 1 89 ? 5.968 -0.754 -8.357 1.00 89.69 89 LEU A C 1
ATOM 686 O O . LEU A 1 89 ? 5.105 0.122 -8.425 1.00 89.69 89 LEU A O 1
ATOM 690 N N . GLY A 1 90 ?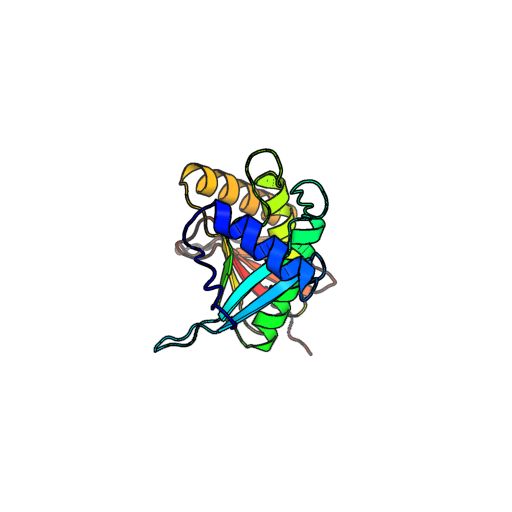 6.610 -1.207 -9.430 1.00 87.06 90 GLY A N 1
ATOM 691 C CA . GLY A 1 90 ? 6.340 -0.707 -10.768 1.00 87.06 90 GLY A CA 1
ATOM 692 C C . GLY A 1 90 ? 7.042 0.603 -11.113 1.00 87.06 90 GLY A C 1
ATOM 693 O O . GLY A 1 90 ? 6.940 1.015 -12.268 1.00 87.06 90 GLY A O 1
ATOM 694 N N . VAL A 1 91 ? 7.742 1.239 -10.169 1.00 86.44 91 VAL A N 1
ATOM 695 C CA . VAL A 1 91 ? 8.609 2.395 -10.428 1.00 86.44 91 VAL A CA 1
ATOM 696 C C . VAL A 1 91 ? 9.903 1.873 -11.045 1.00 86.44 91 VAL A C 1
ATOM 698 O O . VAL A 1 91 ? 10.631 1.099 -10.432 1.00 86.44 91 VAL A O 1
ATOM 701 N N . TRP A 1 92 ? 10.171 2.244 -12.297 1.00 77.81 92 TRP A N 1
ATOM 702 C CA . TRP A 1 92 ? 11.354 1.772 -13.018 1.00 77.81 92 TRP A CA 1
ATOM 703 C C . TRP A 1 92 ? 11.818 2.784 -14.059 1.00 77.81 92 TRP A C 1
ATOM 705 O O . TRP A 1 92 ? 11.285 2.840 -15.176 1.00 77.81 92 TRP A O 1
ATOM 715 N N . ARG A 1 93 ? 12.848 3.565 -13.711 1.00 72.75 93 ARG A N 1
ATOM 716 C CA . ARG A 1 93 ? 13.428 4.604 -14.582 1.00 72.75 93 ARG A CA 1
ATOM 717 C C . ARG A 1 93 ? 12.309 5.428 -15.254 1.00 72.75 93 ARG A C 1
ATOM 719 O O . ARG A 1 93 ? 11.321 5.768 -14.619 1.00 72.75 93 ARG A O 1
ATOM 726 N N . SER A 1 94 ? 12.425 5.703 -16.553 1.00 69.06 94 SER A N 1
ATOM 727 C CA . SER A 1 94 ? 11.411 6.406 -17.353 1.00 69.06 94 SER A CA 1
ATOM 728 C C . SER A 1 94 ? 10.332 5.500 -17.968 1.00 69.06 94 SER A C 1
ATOM 730 O O . SER A 1 94 ? 9.580 5.951 -18.830 1.00 69.06 94 SER A O 1
ATOM 732 N N . ARG A 1 95 ? 10.289 4.209 -17.608 1.00 71.06 95 ARG A N 1
ATOM 733 C CA . ARG A 1 95 ? 9.411 3.200 -18.242 1.00 71.06 95 ARG A CA 1
ATOM 734 C C . ARG A 1 95 ? 8.376 2.590 -17.294 1.00 71.06 95 ARG A C 1
ATOM 736 O O . ARG A 1 95 ? 7.470 1.888 -17.742 1.00 71.06 95 ARG A O 1
ATOM 743 N N . GLY A 1 96 ? 8.544 2.816 -15.997 1.00 80.69 96 GLY A N 1
ATOM 744 C CA . GLY A 1 96 ? 7.605 2.433 -14.956 1.00 80.69 96 GLY A CA 1
ATOM 745 C C . GLY A 1 96 ? 6.603 3.536 -14.631 1.00 80.69 96 GLY A C 1
ATOM 746 O O . GLY A 1 96 ? 6.433 4.489 -15.387 1.00 80.69 96 GLY A O 1
ATOM 747 N N . LEU A 1 97 ? 5.952 3.375 -13.487 1.00 87.31 97 LEU A N 1
ATOM 748 C CA . LEU A 1 97 ? 5.059 4.370 -12.908 1.00 87.31 97 LEU A CA 1
ATOM 749 C C . LEU A 1 97 ? 5.843 5.555 -12.355 1.00 87.31 97 LEU A C 1
ATOM 751 O O . LEU A 1 97 ? 6.971 5.394 -11.878 1.00 87.31 97 LEU A O 1
ATOM 755 N N . THR A 1 98 ? 5.205 6.720 -12.343 1.00 89.62 98 THR A N 1
ATOM 756 C CA . THR A 1 98 ? 5.636 7.814 -11.469 1.00 89.62 98 THR A CA 1
ATOM 757 C C . THR A 1 98 ? 5.417 7.438 -9.998 1.00 89.62 98 THR A C 1
ATOM 759 O O . THR A 1 98 ? 4.628 6.539 -9.677 1.00 89.62 98 THR A O 1
ATOM 762 N N . LEU A 1 99 ? 6.089 8.139 -9.078 1.00 88.12 99 LEU A N 1
ATOM 763 C CA . LEU A 1 99 ? 5.841 7.968 -7.642 1.00 88.12 99 LEU A CA 1
ATOM 764 C C . LEU A 1 99 ? 4.372 8.233 -7.293 1.00 88.12 99 LEU A C 1
ATOM 766 O O . LEU A 1 99 ? 3.779 7.468 -6.536 1.00 88.12 99 LEU A O 1
ATOM 770 N N . GLU A 1 100 ? 3.754 9.253 -7.892 1.00 90.44 100 GLU A N 1
ATOM 771 C CA . GLU A 1 100 ? 2.341 9.567 -7.676 1.00 90.44 100 GLU A CA 1
ATOM 772 C C . GLU A 1 100 ? 1.413 8.420 -8.107 1.00 90.44 100 GLU A C 1
ATOM 774 O O . GLU A 1 100 ? 0.529 8.021 -7.343 1.00 90.44 100 GLU A O 1
ATOM 779 N N . GLU A 1 101 ? 1.638 7.843 -9.290 1.00 92.50 101 GLU A N 1
ATOM 780 C CA . GLU A 1 101 ? 0.864 6.704 -9.798 1.00 92.50 101 GLU A CA 1
ATOM 781 C C . GLU A 1 101 ? 1.041 5.452 -8.926 1.00 92.50 101 GLU A C 1
ATOM 783 O O . GLU A 1 101 ? 0.081 4.711 -8.680 1.00 92.50 101 GLU A O 1
ATOM 788 N N . MET A 1 102 ? 2.259 5.209 -8.431 1.00 92.25 102 MET A N 1
ATOM 789 C CA . MET A 1 102 ? 2.541 4.106 -7.512 1.00 92.25 102 MET A CA 1
ATOM 790 C C . MET A 1 102 ? 1.843 4.323 -6.165 1.00 92.25 102 MET A C 1
ATOM 792 O O . MET A 1 102 ? 1.163 3.415 -5.684 1.00 92.25 102 MET A O 1
ATOM 796 N N . VAL A 1 103 ? 1.924 5.527 -5.587 1.00 91.69 103 VAL A N 1
ATOM 797 C CA . VAL A 1 103 ? 1.244 5.884 -4.330 1.00 91.69 103 VAL A CA 1
ATOM 798 C C . VAL A 1 103 ? -0.274 5.763 -4.471 1.00 91.69 103 VAL A C 1
ATOM 800 O O . VAL A 1 103 ? -0.947 5.265 -3.566 1.00 91.69 103 VAL A O 1
ATOM 803 N N . GLU A 1 104 ? -0.831 6.161 -5.613 1.00 92.25 104 GLU A N 1
ATOM 804 C CA . GLU A 1 104 ? -2.246 5.964 -5.917 1.00 92.25 104 GLU A CA 1
ATOM 805 C C . GLU A 1 104 ? -2.628 4.479 -5.944 1.00 92.25 104 GLU A C 1
ATOM 807 O O . GLU A 1 104 ? -3.616 4.084 -5.314 1.00 92.25 104 GLU A O 1
ATOM 812 N N . ALA A 1 105 ? -1.846 3.644 -6.630 1.00 93.19 105 ALA A N 1
ATOM 813 C CA . ALA A 1 105 ? -2.076 2.204 -6.667 1.00 93.19 105 ALA A CA 1
ATOM 814 C C . ALA A 1 105 ? -1.938 1.562 -5.275 1.00 93.19 105 ALA A C 1
ATOM 816 O O . ALA A 1 105 ? -2.739 0.692 -4.910 1.00 93.19 105 ALA A O 1
ATOM 817 N N . PHE A 1 106 ? -0.960 2.009 -4.487 1.00 92.44 106 PHE A N 1
ATOM 818 C CA . PHE A 1 106 ? -0.713 1.572 -3.116 1.00 92.44 106 PHE A CA 1
ATOM 819 C C . PHE A 1 106 ? -1.908 1.876 -2.203 1.00 92.44 106 PHE A C 1
ATOM 821 O O . PHE A 1 106 ? -2.477 0.962 -1.601 1.00 92.44 106 PHE A O 1
ATOM 828 N N . GLU A 1 107 ? -2.363 3.131 -2.168 1.00 90.56 107 GLU A N 1
ATOM 829 C CA . GLU A 1 107 ? -3.516 3.557 -1.365 1.00 90.56 107 GLU A CA 1
ATOM 830 C C . GLU A 1 107 ? -4.793 2.807 -1.774 1.00 90.56 107 GLU A C 1
ATOM 832 O O . GLU A 1 107 ? -5.534 2.312 -0.920 1.00 90.56 107 GLU A O 1
ATOM 837 N N . ALA A 1 108 ? -5.042 2.678 -3.083 1.00 91.31 108 ALA A N 1
ATOM 838 C CA . ALA A 1 108 ? -6.208 1.967 -3.598 1.00 91.31 108 ALA A CA 1
ATOM 839 C C . ALA A 1 108 ? -6.235 0.501 -3.138 1.00 91.31 108 ALA A C 1
ATOM 841 O O . ALA A 1 108 ? -7.294 0.003 -2.751 1.00 91.31 108 ALA A O 1
ATOM 842 N N . SER A 1 109 ? -5.076 -0.163 -3.124 1.00 92.31 109 SER A N 1
ATOM 843 C CA . SER A 1 109 ? -4.939 -1.557 -2.680 1.00 92.31 109 SER A CA 1
ATOM 844 C C . SER A 1 109 ? -5.222 -1.720 -1.188 1.00 92.31 109 SER A C 1
ATOM 846 O O . SER A 1 109 ? -5.929 -2.643 -0.784 1.00 92.31 109 SER A O 1
ATOM 848 N N . ILE A 1 110 ? -4.722 -0.799 -0.359 1.00 89.50 110 ILE A N 1
ATOM 849 C CA . ILE A 1 110 ? -4.970 -0.809 1.088 1.00 89.50 110 ILE A CA 1
ATOM 850 C C . ILE A 1 110 ? -6.453 -0.586 1.377 1.00 89.50 110 ILE A C 1
ATOM 852 O O . ILE A 1 110 ? -7.049 -1.332 2.152 1.00 89.50 110 ILE A O 1
ATOM 856 N N . LEU A 1 111 ? -7.071 0.400 0.721 1.00 87.12 111 LEU A N 1
ATOM 857 C CA . LEU A 1 111 ? -8.501 0.664 0.867 1.00 87.12 111 LEU A CA 1
ATOM 858 C C . LEU A 1 111 ? -9.343 -0.526 0.398 1.00 87.12 111 LEU A C 1
ATOM 860 O O . LEU A 1 111 ? -10.444 -0.743 0.895 1.00 87.12 111 LEU A O 1
ATOM 864 N N . GLU A 1 112 ? -8.932 -1.249 -0.639 1.00 88.69 112 GLU A N 1
ATOM 865 C CA . GLU A 1 112 ? -9.621 -2.473 -1.062 1.00 88.69 112 GLU A CA 1
ATOM 866 C C . GLU A 1 112 ? -9.544 -3.583 -0.029 1.00 88.69 112 GLU A C 1
ATOM 868 O O . GLU A 1 112 ? -10.554 -4.241 0.218 1.00 88.69 112 GLU A O 1
ATOM 873 N N . LEU A 1 113 ? -8.371 -3.782 0.572 1.00 84.19 113 LEU A N 1
ATOM 874 C CA . LEU A 1 113 ? -8.202 -4.790 1.606 1.00 84.19 113 LEU A CA 1
ATOM 875 C C . LEU A 1 113 ? -8.981 -4.430 2.870 1.00 84.19 113 LEU A C 1
ATOM 877 O O . LEU A 1 113 ? -9.545 -5.323 3.488 1.00 84.19 113 LEU A O 1
ATOM 881 N N . SER A 1 114 ? -9.018 -3.150 3.249 1.00 79.88 114 SER A N 1
ATOM 882 C CA . SER A 1 114 ? -9.470 -2.688 4.568 1.00 79.88 114 SER A CA 1
ATOM 883 C C . SER A 1 114 ? -10.876 -3.134 4.970 1.00 79.88 114 SER A C 1
ATOM 885 O O . SER A 1 114 ? -11.165 -3.213 6.156 1.00 79.88 114 SER A O 1
ATOM 887 N N . VAL A 1 115 ? -11.730 -3.462 3.999 1.00 75.25 115 VAL A N 1
ATOM 888 C CA . VAL A 1 115 ? -13.087 -4.002 4.204 1.00 75.25 115 VAL A CA 1
ATOM 889 C C . VAL A 1 115 ? -13.074 -5.430 4.780 1.00 75.25 115 VAL A C 1
ATOM 891 O O . VAL A 1 115 ? -14.051 -5.862 5.373 1.00 75.25 115 VAL A O 1
ATOM 894 N N . ALA A 1 116 ? -11.975 -6.168 4.616 1.00 75.81 116 ALA A N 1
ATOM 895 C CA . ALA A 1 116 ? -11.829 -7.570 5.014 1.00 75.81 116 ALA A CA 1
ATOM 896 C C . ALA A 1 116 ? -10.804 -7.782 6.146 1.00 75.81 116 ALA A C 1
ATOM 898 O O . ALA A 1 116 ? -10.404 -8.916 6.408 1.00 75.81 116 ALA A O 1
ATOM 899 N N . ILE A 1 117 ? -10.328 -6.707 6.782 1.00 77.44 117 ILE A N 1
ATOM 900 C CA . ILE A 1 117 ? -9.297 -6.777 7.822 1.00 77.44 117 ILE A CA 1
ATOM 901 C C . ILE A 1 117 ? -9.959 -6.959 9.192 1.00 77.44 117 ILE A C 1
ATOM 903 O O . ILE A 1 117 ? -10.579 -6.029 9.700 1.00 77.44 117 ILE A O 1
ATOM 907 N N . ALA A 1 118 ? -9.769 -8.131 9.805 1.00 77.12 118 ALA A N 1
ATOM 908 C CA . ALA A 1 118 ? -10.229 -8.419 11.169 1.00 77.12 118 ALA A CA 1
ATOM 909 C C . ALA A 1 118 ? -9.243 -7.946 12.257 1.00 77.12 118 ALA A C 1
ATOM 911 O O . ALA A 1 118 ? -9.650 -7.593 13.358 1.00 77.12 118 ALA A O 1
ATOM 912 N N . SER A 1 119 ? -7.942 -7.911 11.953 1.00 79.75 119 SER A N 1
ATOM 913 C CA . SER A 1 119 ? -6.876 -7.509 12.880 1.00 79.75 119 SER A CA 1
ATOM 914 C C . SER A 1 119 ? -6.055 -6.357 12.302 1.00 79.75 119 SER A C 1
ATOM 916 O O . SER A 1 119 ? -5.771 -6.395 11.106 1.00 79.75 119 SER A O 1
ATOM 918 N N . PRO A 1 120 ? -5.600 -5.373 13.101 1.00 83.00 120 PRO A N 1
ATOM 919 C CA . PRO A 1 120 ? -4.813 -4.253 12.591 1.00 83.00 120 PRO A CA 1
ATOM 920 C C . PRO A 1 120 ? -3.641 -4.703 11.711 1.00 83.00 120 PRO A C 1
ATOM 922 O O . PRO A 1 120 ? -2.809 -5.505 12.136 1.00 83.00 120 PRO A O 1
ATOM 925 N N . LEU A 1 121 ? -3.572 -4.161 10.494 1.00 85.94 121 LEU A N 1
ATOM 926 C CA . LEU A 1 121 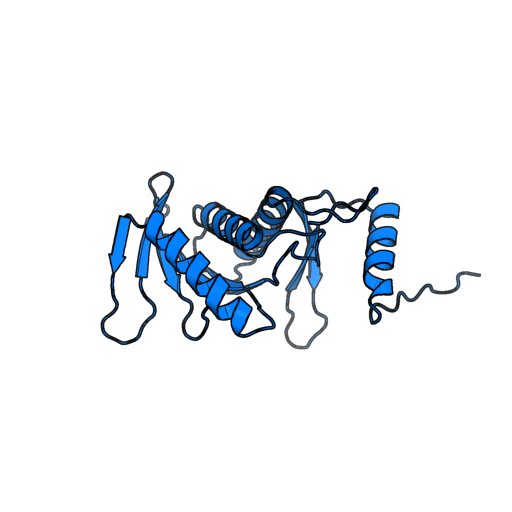? -2.490 -4.434 9.552 1.00 85.94 121 LEU A CA 1
ATOM 927 C C . LEU A 1 121 ? -1.650 -3.175 9.357 1.00 85.94 121 LEU A C 1
ATOM 929 O O . LEU A 1 121 ? -2.160 -2.122 8.963 1.00 85.94 121 LEU A O 1
ATOM 933 N N . ARG A 1 122 ? -0.347 -3.307 9.600 1.00 89.06 122 ARG A N 1
ATOM 934 C CA . ARG A 1 122 ? 0.658 -2.289 9.300 1.00 89.06 122 ARG A CA 1
ATOM 935 C C . ARG A 1 122 ? 1.209 -2.514 7.894 1.00 89.06 122 ARG A C 1
ATOM 937 O O . ARG A 1 122 ? 1.736 -3.583 7.605 1.00 89.06 122 ARG A O 1
ATOM 944 N N . VAL A 1 123 ? 1.123 -1.504 7.037 1.00 89.12 123 VAL A N 1
ATOM 945 C CA . VAL A 1 123 ? 1.712 -1.524 5.692 1.00 89.12 123 VAL A CA 1
ATOM 946 C C . VAL A 1 123 ? 2.713 -0.381 5.577 1.00 89.12 123 VAL A C 1
ATOM 948 O O . VAL A 1 123 ? 2.363 0.779 5.805 1.00 89.12 123 VAL A O 1
ATOM 951 N N . ILE A 1 124 ? 3.961 -0.711 5.254 1.00 90.38 124 ILE A N 1
ATOM 952 C CA . ILE A 1 124 ? 5.085 0.228 5.173 1.00 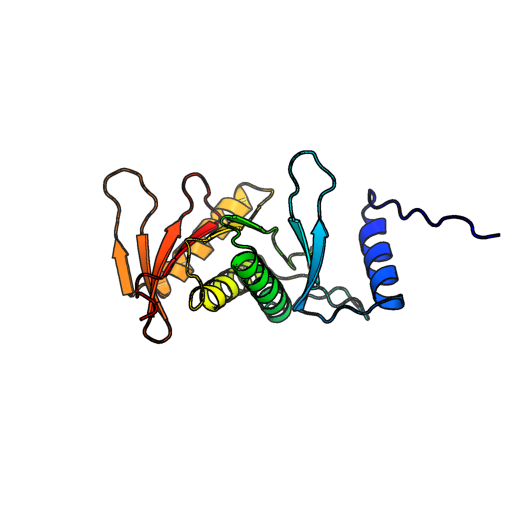90.38 124 ILE A CA 1
ATOM 953 C C . ILE A 1 124 ? 5.596 0.244 3.737 1.00 90.38 124 ILE A C 1
ATOM 955 O O . ILE A 1 124 ? 5.913 -0.816 3.201 1.00 90.38 124 ILE A O 1
ATOM 959 N N . LEU A 1 125 ? 5.709 1.423 3.131 1.00 90.19 125 LEU A N 1
ATOM 960 C CA . LEU A 1 125 ? 6.433 1.578 1.877 1.00 90.19 125 LEU A CA 1
ATOM 961 C C . LEU A 1 125 ? 7.917 1.847 2.175 1.00 90.19 125 LEU A C 1
ATOM 963 O O . LEU A 1 125 ? 8.253 2.791 2.893 1.00 90.19 125 LEU A O 1
ATOM 967 N N . LEU A 1 126 ? 8.792 0.989 1.667 1.00 89.56 126 LEU A N 1
ATOM 968 C CA . LEU A 1 126 ? 10.242 1.109 1.764 1.00 89.56 126 LEU A CA 1
ATOM 969 C C . LEU A 1 126 ? 10.715 2.065 0.668 1.00 89.56 126 LEU A C 1
ATOM 971 O O . LEU A 1 126 ? 10.382 1.867 -0.496 1.00 89.56 126 LEU A O 1
ATOM 975 N N . LEU A 1 127 ? 11.430 3.118 1.053 1.00 86.56 127 LEU A N 1
ATOM 976 C CA . LEU A 1 127 ? 11.949 4.146 0.153 1.00 86.56 127 LEU A CA 1
ATOM 977 C C . LEU A 1 127 ? 13.445 4.293 0.418 1.00 86.56 127 LEU A C 1
ATOM 979 O O . LEU A 1 127 ? 13.855 4.283 1.581 1.00 86.56 127 LEU A O 1
ATOM 983 N N . ASP A 1 128 ? 14.231 4.428 -0.646 1.00 80.75 128 ASP A N 1
ATOM 984 C CA . ASP A 1 128 ? 15.694 4.467 -0.555 1.00 80.75 128 ASP A CA 1
ATOM 985 C C . ASP A 1 128 ? 16.221 5.870 -0.206 1.00 80.75 128 ASP A C 1
ATOM 987 O O . ASP A 1 128 ? 17.255 6.002 0.452 1.00 80.75 128 ASP A O 1
ATOM 991 N N . GLY A 1 129 ? 15.508 6.922 -0.627 1.00 81.31 129 GLY A N 1
ATOM 992 C CA . GLY A 1 129 ? 15.899 8.322 -0.458 1.00 81.31 129 GLY A CA 1
ATOM 993 C C . GLY A 1 129 ? 15.012 9.113 0.507 1.00 81.31 129 GLY A C 1
ATOM 994 O O . GLY A 1 129 ? 13.814 8.863 0.640 1.00 81.31 129 GLY A O 1
ATOM 995 N N . MET A 1 130 ? 15.605 10.122 1.154 1.00 75.62 130 MET A N 1
ATOM 996 C CA . MET A 1 130 ? 14.879 11.073 2.011 1.00 75.62 130 MET A CA 1
ATOM 997 C C . MET A 1 130 ? 13.933 11.982 1.214 1.00 75.62 130 MET A C 1
ATOM 999 O O . MET A 1 130 ? 12.844 12.282 1.697 1.00 75.62 130 MET A O 1
ATOM 1003 N N . ASP A 1 131 ? 14.307 12.372 -0.006 1.00 81.81 131 ASP A N 1
ATOM 1004 C CA . ASP A 1 131 ? 13.465 13.220 -0.862 1.00 81.81 131 ASP A CA 1
ATOM 1005 C C . ASP A 1 131 ? 12.171 12.484 -1.255 1.00 81.81 131 ASP A C 1
ATOM 1007 O O . ASP A 1 131 ? 11.067 12.997 -1.060 1.00 81.81 131 ASP A O 1
ATOM 1011 N N . ASP A 1 132 ? 12.301 11.222 -1.685 1.00 83.25 132 ASP A N 1
ATOM 1012 C CA . ASP A 1 132 ? 11.162 10.346 -1.979 1.00 83.25 132 ASP A CA 1
ATOM 1013 C C . ASP A 1 132 ? 10.280 10.146 -0.738 1.00 83.25 132 ASP A C 1
ATOM 1015 O O . ASP A 1 132 ? 9.052 10.097 -0.829 1.00 83.25 132 ASP A O 1
ATOM 1019 N N . LEU A 1 133 ? 10.895 10.042 0.447 1.00 84.81 133 LEU A N 1
ATOM 1020 C CA . LEU A 1 133 ? 10.188 9.882 1.715 1.00 84.81 133 LEU A CA 1
ATOM 1021 C C . LEU A 1 133 ? 9.290 11.079 2.033 1.00 84.81 133 LEU A C 1
ATOM 1023 O O . LEU A 1 133 ? 8.143 10.887 2.454 1.00 84.81 133 LEU A O 1
ATOM 1027 N N . GLU A 1 134 ? 9.785 12.300 1.844 1.00 83.75 134 GLU A N 1
ATOM 1028 C CA . GLU A 1 134 ? 9.003 13.517 2.054 1.00 83.75 134 GLU A CA 1
ATOM 1029 C C . GLU A 1 134 ? 7.867 13.630 1.036 1.00 83.75 134 GLU A C 1
ATOM 1031 O O . GLU A 1 134 ? 6.707 13.803 1.431 1.00 83.75 134 GLU A O 1
ATOM 1036 N N . GLU A 1 135 ? 8.165 13.458 -0.254 1.00 87.88 135 GLU A N 1
ATOM 1037 C CA . GLU A 1 135 ? 7.172 13.529 -1.328 1.00 87.88 135 GLU A CA 1
ATOM 1038 C C . GLU A 1 135 ? 6.048 12.509 -1.114 1.00 87.88 135 GLU A C 1
ATOM 1040 O O . GLU A 1 135 ? 4.864 12.866 -1.064 1.00 87.88 135 GLU A O 1
ATOM 1045 N N . VAL A 1 136 ? 6.401 11.241 -0.894 1.00 88.25 136 VAL A N 1
ATOM 1046 C CA . VAL A 1 136 ? 5.430 10.171 -0.649 1.00 88.25 136 VAL A CA 1
ATOM 1047 C C . VAL A 1 136 ? 4.617 10.448 0.611 1.00 88.25 136 VAL A C 1
ATOM 1049 O O . VAL A 1 136 ? 3.397 10.277 0.600 1.00 88.25 136 VAL A O 1
ATOM 1052 N N . SER A 1 137 ? 5.244 10.907 1.695 1.00 84.81 137 SER A N 1
ATOM 1053 C CA . SER A 1 137 ? 4.542 11.275 2.931 1.00 84.81 137 SER A CA 1
ATOM 1054 C C . SER A 1 137 ? 3.485 12.352 2.679 1.00 84.81 137 SER A C 1
ATOM 1056 O O . SER A 1 137 ? 2.340 12.234 3.137 1.00 84.81 137 SER A O 1
ATOM 1058 N N . HIS A 1 138 ? 3.822 13.379 1.895 1.00 85.44 138 HIS A N 1
ATOM 1059 C CA . HIS A 1 138 ? 2.890 14.428 1.493 1.00 85.44 138 HIS A CA 1
ATOM 1060 C C . HIS A 1 138 ? 1.753 13.897 0.611 1.00 85.44 138 HIS A C 1
ATOM 1062 O O . HIS A 1 138 ? 0.582 14.222 0.854 1.00 85.44 138 HIS A O 1
ATOM 1068 N N . LEU A 1 139 ? 2.056 13.040 -0.366 1.00 89.56 139 LEU A N 1
ATOM 1069 C CA . LEU A 1 139 ? 1.056 12.408 -1.227 1.00 89.56 139 LEU A CA 1
ATOM 1070 C C . LEU A 1 139 ? 0.087 11.545 -0.409 1.00 89.56 139 LEU A C 1
ATOM 1072 O O . LEU A 1 139 ? -1.127 11.747 -0.482 1.00 89.56 139 LEU A O 1
ATOM 1076 N N . LEU A 1 140 ? 0.604 10.660 0.443 1.00 87.56 140 LEU A N 1
ATOM 1077 C CA . LEU A 1 140 ? -0.179 9.793 1.325 1.00 87.56 140 LEU A CA 1
ATOM 1078 C C . LEU A 1 140 ? -1.080 10.604 2.271 1.00 87.56 140 LEU A C 1
ATOM 1080 O O . LEU A 1 140 ? -2.270 10.310 2.412 1.00 87.56 140 LEU A O 1
ATOM 1084 N N . ARG A 1 141 ? -0.554 11.658 2.905 1.00 83.38 141 ARG A N 1
ATOM 1085 C CA . ARG A 1 141 ? -1.341 12.551 3.776 1.00 83.38 141 ARG A CA 1
ATOM 1086 C C . ARG A 1 141 ? -2.436 13.268 3.016 1.00 83.38 141 ARG A C 1
ATOM 1088 O O . ARG A 1 141 ? -3.593 13.224 3.432 1.00 83.38 141 ARG A O 1
ATOM 1095 N N . SER A 1 142 ? -2.092 13.912 1.907 1.00 86.94 142 SER A N 1
ATOM 1096 C CA . SER A 1 142 ? -3.053 14.699 1.138 1.00 86.94 142 SER A CA 1
ATOM 1097 C C . SER A 1 142 ? -4.190 13.827 0.599 1.00 86.94 142 SER A C 1
ATOM 1099 O O . SER A 1 142 ? -5.357 14.207 0.696 1.00 86.94 142 SER A O 1
ATOM 1101 N N . ARG A 1 143 ? -3.879 12.626 0.097 1.00 87.81 143 ARG A N 1
ATOM 1102 C CA . ARG A 1 143 ? -4.869 11.690 -0.451 1.00 87.81 143 ARG A CA 1
ATOM 1103 C C . ARG A 1 143 ? -5.791 11.114 0.615 1.00 87.81 143 ARG A C 1
ATOM 1105 O O . ARG A 1 143 ? -7.000 11.052 0.372 1.00 87.81 143 ARG A O 1
ATOM 1112 N N . LEU A 1 144 ? -5.243 10.759 1.776 1.00 85.81 144 LEU A N 1
ATOM 1113 C CA . LEU A 1 144 ? -6.022 10.253 2.901 1.00 85.81 144 LEU A CA 1
ATOM 1114 C C . LEU A 1 144 ? -6.953 11.337 3.461 1.00 85.81 144 LEU A C 1
ATOM 1116 O O . LEU A 1 144 ? -8.138 11.085 3.663 1.00 85.81 144 LEU A O 1
ATOM 1120 N N . LEU A 1 145 ? -6.451 12.563 3.642 1.00 84.25 145 LEU A N 1
ATOM 1121 C CA . LEU A 1 145 ? -7.250 13.688 4.140 1.00 84.25 145 LEU A CA 1
ATOM 1122 C C . LEU A 1 145 ? -8.387 14.070 3.186 1.00 84.25 145 LEU A C 1
ATOM 1124 O O . LEU A 1 145 ? -9.474 14.398 3.649 1.00 84.25 145 LEU A O 1
ATOM 1128 N N . ARG A 1 146 ? -8.193 13.949 1.866 1.00 87.44 146 ARG A N 1
ATOM 1129 C CA . ARG A 1 146 ? -9.275 14.135 0.879 1.00 87.44 146 ARG A CA 1
ATOM 1130 C C . ARG A 1 146 ? -10.411 13.110 1.012 1.00 87.44 146 ARG A C 1
ATOM 1132 O O . ARG A 1 146 ? -11.512 13.378 0.546 1.00 87.44 146 ARG A O 1
ATOM 1139 N N . LYS A 1 147 ? -10.154 11.948 1.620 1.00 86.94 147 LYS A N 1
ATOM 1140 C CA . LYS A 1 147 ? -11.145 10.882 1.875 1.00 86.94 147 LYS A CA 1
ATOM 1141 C C . LYS A 1 147 ? -11.662 10.880 3.314 1.00 86.94 147 LYS A C 1
ATOM 1143 O O . LYS A 1 147 ? -12.520 10.065 3.653 1.00 86.94 147 LYS A O 1
ATOM 1148 N N . ALA A 1 148 ? -11.120 11.750 4.163 1.00 85.12 148 ALA A N 1
ATOM 1149 C CA . ALA A 1 148 ? -11.447 11.786 5.572 1.00 85.12 148 ALA A CA 1
ATOM 1150 C C . ALA A 1 148 ? -12.889 12.249 5.773 1.00 85.12 148 ALA A C 1
ATOM 1152 O O . ALA A 1 148 ? -13.293 13.309 5.297 1.00 85.12 148 ALA A O 1
ATOM 1153 N N . ARG A 1 149 ? -13.648 11.483 6.554 1.00 83.44 149 ARG A N 1
ATOM 1154 C CA . ARG A 1 149 ? -14.907 11.954 7.134 1.00 83.44 149 ARG A CA 1
ATOM 1155 C C . ARG A 1 149 ? -14.637 12.796 8.376 1.00 83.44 149 ARG A C 1
ATOM 1157 O O . ARG A 1 149 ? -15.305 13.800 8.610 1.00 83.44 149 ARG A O 1
ATOM 1164 N N . ARG A 1 150 ? -13.669 12.361 9.184 1.00 79.94 150 ARG A N 1
ATOM 1165 C CA . ARG A 1 150 ? -13.190 13.045 10.387 1.00 79.94 150 ARG A CA 1
ATOM 1166 C C . ARG A 1 150 ? -11.683 12.868 10.495 1.00 79.94 150 ARG A C 1
ATOM 1168 O O . ARG A 1 150 ? -11.152 11.807 10.177 1.00 79.94 150 ARG A O 1
ATOM 1175 N N . SER A 1 151 ? -11.002 13.901 10.969 1.00 73.75 151 SER A N 1
ATOM 1176 C CA . SER A 1 151 ? -9.581 13.848 11.303 1.00 73.75 151 SER A CA 1
ATOM 1177 C C . SER A 1 151 ? -9.401 14.228 12.763 1.00 73.75 151 SER A C 1
ATOM 1179 O O . SER A 1 151 ? -9.864 15.293 13.178 1.00 73.75 151 SER A O 1
ATOM 1181 N N . PHE A 1 152 ? -8.707 13.392 13.522 1.00 70.25 152 PHE A N 1
ATOM 1182 C CA . PHE A 1 152 ? -8.398 13.630 14.923 1.00 70.25 152 PHE A CA 1
ATOM 1183 C C . PHE A 1 152 ? -6.903 13.907 15.057 1.00 70.25 152 PHE A C 1
ATOM 1185 O O . PHE A 1 152 ? -6.062 13.123 14.608 1.00 70.25 152 PHE A O 1
ATOM 1192 N N . ARG A 1 153 ? -6.564 15.034 15.685 1.00 64.69 153 ARG A N 1
ATOM 1193 C CA . ARG A 1 153 ? -5.208 15.259 16.187 1.00 64.69 153 ARG A CA 1
ATOM 1194 C C . ARG A 1 153 ? -5.116 14.591 17.553 1.00 64.69 153 ARG A C 1
ATOM 1196 O O . ARG A 1 153 ? -5.845 14.962 18.466 1.00 64.69 153 ARG A O 1
ATOM 1203 N N . THR A 1 154 ? -4.267 13.585 17.664 1.00 57.69 154 THR A N 1
ATOM 1204 C CA . THR A 1 154 ? -3.881 12.963 18.931 1.00 57.69 154 THR A CA 1
ATOM 1205 C C . THR A 1 154 ? -3.014 13.948 19.716 1.00 57.69 154 THR A C 1
ATOM 1207 O O . THR A 1 154 ? -2.120 14.578 19.153 1.00 57.69 154 THR A O 1
ATOM 1210 N N . VAL A 1 155 ? -3.325 14.141 21.000 1.00 46.19 155 VAL A N 1
ATOM 1211 C CA . VAL A 1 155 ? -2.704 15.179 21.849 1.00 46.19 155 VAL A CA 1
ATOM 1212 C C . VAL A 1 155 ? -1.358 14.718 22.442 1.00 46.19 155 VAL A C 1
ATOM 1214 O O . VAL A 1 155 ? -0.564 15.556 22.848 1.00 46.19 155 VAL A O 1
ATOM 1217 N N . ASP A 1 156 ? -1.023 13.425 22.351 1.00 47.62 156 ASP A N 1
ATOM 1218 C CA . ASP A 1 156 ? 0.135 12.825 23.043 1.00 47.62 156 ASP A CA 1
ATOM 1219 C C . ASP A 1 156 ? 1.248 12.306 22.111 1.00 47.62 156 ASP A C 1
ATOM 1221 O O . ASP A 1 156 ? 1.914 11.314 22.397 1.00 47.62 156 ASP A O 1
ATOM 1225 N N . GLY A 1 157 ? 1.459 12.939 20.953 1.00 51.19 157 GLY A N 1
ATOM 1226 C CA . GLY A 1 157 ? 2.552 12.563 20.038 1.00 51.19 157 GLY A CA 1
ATOM 1227 C C . GLY A 1 157 ? 2.341 11.249 19.272 1.00 51.19 157 GLY A C 1
ATOM 1228 O O . GLY A 1 157 ? 3.201 10.846 18.488 1.00 51.19 157 GLY A O 1
ATOM 1229 N N . GLU A 1 158 ? 1.188 10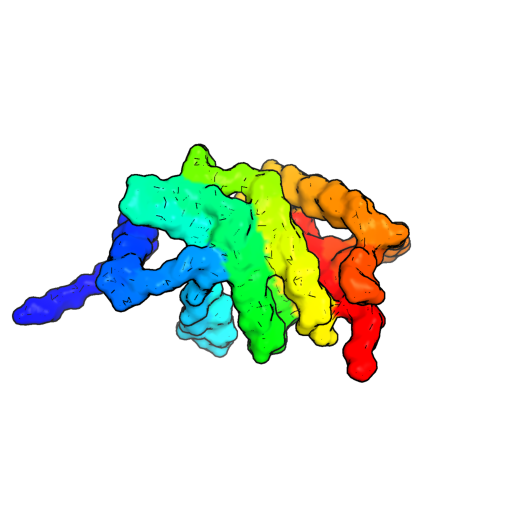.597 19.437 1.00 55.06 158 GLU A N 1
ATOM 1230 C CA . GLU A 1 158 ? 0.769 9.505 18.561 1.00 55.06 158 GLU A CA 1
ATOM 1231 C C . GLU A 1 158 ? 0.458 10.015 17.147 1.00 55.06 158 GLU A C 1
ATOM 1233 O O . GLU A 1 158 ? 0.136 11.186 16.935 1.00 55.06 158 GLU A O 1
ATOM 1238 N N . ALA A 1 159 ? 0.540 9.126 16.159 1.00 61.50 159 ALA A N 1
ATOM 1239 C CA . ALA A 1 159 ? 0.242 9.454 14.774 1.00 61.50 159 ALA A CA 1
ATOM 1240 C C . ALA A 1 159 ? -1.201 9.951 14.583 1.00 61.50 159 ALA A C 1
ATOM 1242 O O . ALA A 1 159 ? -2.139 9.383 15.141 1.00 61.50 159 ALA A O 1
ATOM 1243 N N . ALA A 1 160 ? -1.377 10.967 13.728 1.00 68.81 160 ALA A N 1
ATOM 1244 C CA . ALA A 1 160 ? -2.692 11.504 13.384 1.00 68.81 160 ALA A CA 1
ATOM 1245 C C . ALA A 1 160 ? -3.652 10.387 12.937 1.00 68.81 160 ALA A C 1
ATOM 1247 O O . ALA A 1 160 ? -3.306 9.563 12.082 1.00 68.81 160 ALA A O 1
ATOM 1248 N N . LEU A 1 161 ? -4.853 10.385 13.520 1.00 80.38 161 LEU A N 1
ATOM 1249 C CA . LEU A 1 161 ? -5.905 9.412 13.253 1.00 80.38 161 LEU A CA 1
ATOM 1250 C C . LEU A 1 161 ? -6.901 10.000 12.254 1.00 80.38 161 LEU A C 1
ATOM 1252 O O . LEU A 1 161 ? -7.464 11.075 12.472 1.00 80.38 161 LEU A O 1
ATOM 1256 N N . VAL A 1 162 ? -7.158 9.274 11.172 1.00 85.88 162 VAL A N 1
ATOM 1257 C CA . VAL A 1 162 ? -8.127 9.662 10.147 1.00 85.88 162 VAL A CA 1
ATOM 1258 C C . VAL A 1 162 ? -9.210 8.596 10.036 1.00 85.88 162 VAL A C 1
ATOM 1260 O O . VAL A 1 162 ? -8.914 7.421 9.828 1.00 85.88 162 VAL A O 1
ATOM 1263 N N . GLU A 1 163 ? -10.469 9.014 10.162 1.00 88.38 163 GLU A N 1
ATOM 1264 C CA . GLU A 1 163 ? -11.632 8.167 9.905 1.00 88.38 163 GLU A CA 1
ATOM 1265 C C . GLU A 1 163 ? -12.040 8.300 8.435 1.00 88.38 163 GLU A C 1
ATOM 1267 O O . GLU A 1 163 ? -12.349 9.396 7.956 1.00 88.38 163 GLU A O 1
ATOM 1272 N N . VAL A 1 164 ? -12.076 7.174 7.728 1.00 88.50 164 VAL A N 1
ATOM 1273 C CA . VAL A 1 164 ? -12.558 7.068 6.347 1.00 88.50 164 VAL A CA 1
ATOM 1274 C C . VAL A 1 164 ? -13.785 6.167 6.330 1.00 88.50 164 VAL A C 1
ATOM 1276 O O . VAL A 1 164 ? -13.767 5.077 6.900 1.00 88.50 164 VAL A O 1
ATOM 1279 N N . GLN A 1 165 ? -14.850 6.603 5.655 1.00 86.50 165 GLN A N 1
ATOM 1280 C CA . GLN A 1 165 ? -16.031 5.773 5.433 1.00 86.50 165 GLN A CA 1
ATOM 1281 C C . GLN A 1 165 ? -15.945 5.111 4.055 1.00 86.50 165 GLN A C 1
ATOM 1283 O O . GLN A 1 165 ? -15.824 5.796 3.038 1.00 86.50 165 GLN A O 1
ATOM 1288 N N . LYS A 1 166 ? -16.028 3.780 4.003 1.00 84.62 166 LYS A N 1
ATOM 1289 C CA . LYS A 1 166 ? -15.995 3.006 2.758 1.00 84.62 166 LYS A CA 1
ATOM 1290 C C . LYS A 1 166 ? -17.025 1.882 2.801 1.00 84.62 166 LYS A C 1
ATOM 1292 O O . LYS A 1 166 ? -16.985 1.050 3.692 1.00 84.62 166 LYS A O 1
ATOM 1297 N N . GLN A 1 167 ? -17.926 1.846 1.814 1.00 83.62 167 GLN A N 1
ATOM 1298 C CA . GLN A 1 167 ? -18.957 0.799 1.681 1.00 83.62 167 GLN A CA 1
ATOM 1299 C C . GLN A 1 167 ? -19.785 0.578 2.965 1.00 83.62 167 GLN A C 1
ATOM 1301 O O . GLN A 1 167 ? -20.117 -0.545 3.316 1.00 83.62 167 GLN A O 1
ATOM 1306 N N . GLY A 1 168 ? -20.100 1.661 3.680 1.00 82.00 168 GLY A N 1
ATOM 1307 C CA . GLY A 1 168 ? -20.833 1.597 4.948 1.00 82.00 168 GLY A CA 1
ATOM 1308 C C . GLY A 1 168 ? -19.964 1.329 6.180 1.00 82.00 168 GLY A C 1
ATOM 1309 O O . GLY A 1 168 ? -20.421 1.637 7.273 1.00 82.00 168 GLY A O 1
ATOM 1310 N N . LEU A 1 169 ? -18.717 0.877 6.007 1.00 83.62 169 LEU A N 1
ATOM 1311 C CA . LEU A 1 169 ? -17.767 0.633 7.092 1.00 83.62 169 LEU A CA 1
ATOM 1312 C C . LEU A 1 169 ? -16.946 1.879 7.434 1.00 83.62 169 LEU A C 1
ATOM 1314 O O . LEU A 1 169 ? -16.594 2.678 6.558 1.00 83.62 169 LEU A O 1
ATOM 1318 N N . ARG A 1 170 ? -16.587 2.015 8.707 1.00 87.31 170 ARG A N 1
ATOM 1319 C CA . ARG A 1 170 ? -15.669 3.015 9.243 1.00 87.31 170 ARG A CA 1
ATOM 1320 C C . ARG A 1 170 ? -14.299 2.392 9.457 1.00 87.31 170 ARG A C 1
ATOM 1322 O O . ARG A 1 170 ? -14.133 1.375 10.133 1.00 87.31 170 ARG A O 1
ATOM 1329 N N . LEU A 1 171 ? -13.307 3.051 8.881 1.00 87.44 171 LEU A N 1
ATOM 1330 C CA . LEU A 1 171 ? -11.918 2.632 8.889 1.00 87.44 171 LEU A CA 1
ATOM 1331 C C . LEU A 1 171 ? -11.087 3.694 9.595 1.00 87.44 171 LEU A C 1
ATOM 1333 O O . LEU A 1 171 ? -11.182 4.880 9.275 1.00 87.44 171 LEU A O 1
ATOM 1337 N N . HIS A 1 172 ? -10.241 3.259 10.519 1.00 88.25 172 HIS A N 1
ATOM 1338 C CA . HIS A 1 172 ? -9.231 4.094 11.144 1.00 88.25 172 HIS A CA 1
ATOM 1339 C C . HIS A 1 172 ? -7.898 3.900 10.433 1.00 88.25 172 HIS A C 1
ATOM 1341 O O . HIS A 1 172 ? -7.325 2.810 10.450 1.00 88.25 172 HIS A O 1
ATOM 1347 N N . PHE A 1 173 ? -7.400 4.982 9.843 1.00 87.50 173 PHE A N 1
ATOM 1348 C CA . PHE A 1 173 ? -6.052 5.083 9.307 1.00 87.50 173 PHE A CA 1
ATOM 1349 C C . PHE A 1 173 ? -5.188 5.863 10.288 1.00 87.50 173 PHE A C 1
ATOM 1351 O O . PHE A 1 173 ? -5.528 6.981 10.679 1.00 87.50 173 PHE A O 1
ATOM 1358 N N . ARG A 1 174 ? -4.054 5.282 10.668 1.00 85.94 174 ARG A N 1
ATOM 1359 C CA . ARG A 1 174 ? -3.004 5.958 11.432 1.00 85.94 174 ARG A CA 1
ATOM 1360 C C . ARG A 1 174 ? -1.737 5.974 10.603 1.00 85.94 174 ARG A C 1
ATOM 1362 O O . ARG A 1 174 ? -1.404 4.962 9.989 1.00 85.94 174 ARG A O 1
ATOM 1369 N N . PHE A 1 175 ? -1.007 7.083 10.618 1.00 80.06 175 PHE A N 1
ATOM 1370 C CA . PHE A 1 175 ? 0.380 7.028 10.162 1.00 80.06 175 PHE A CA 1
ATOM 1371 C C . PHE A 1 175 ? 1.160 6.077 11.060 1.00 80.06 175 PHE A C 1
ATOM 1373 O O . PHE A 1 175 ? 0.891 5.945 12.253 1.00 80.06 175 PHE A O 1
ATOM 1380 N N . VAL A 1 176 ? 2.090 5.346 10.476 1.00 70.56 176 VAL A N 1
ATOM 1381 C CA . VAL A 1 176 ? 2.888 4.401 11.242 1.00 70.56 176 VAL A CA 1
ATOM 1382 C C . VAL A 1 176 ? 3.842 5.174 12.165 1.00 70.56 176 VAL A C 1
ATOM 1384 O O . VAL A 1 176 ? 4.619 5.986 11.667 1.00 70.56 176 VAL A O 1
ATOM 1387 N N . PRO A 1 177 ? 3.848 4.927 13.490 1.00 61.06 177 PRO A N 1
ATOM 1388 C CA . PRO A 1 177 ? 4.817 5.559 14.381 1.00 61.06 177 PRO A CA 1
ATOM 1389 C C . PRO A 1 177 ? 6.254 5.281 13.916 1.00 61.06 177 PRO A C 1
ATOM 1391 O O . PRO A 1 177 ? 6.626 4.128 13.684 1.00 61.06 177 PRO A O 1
ATOM 1394 N N . GLY A 1 178 ? 7.040 6.345 13.733 1.00 63.34 178 GLY A N 1
ATOM 1395 C CA . GLY A 1 178 ? 8.421 6.272 13.245 1.00 63.34 178 GLY A CA 1
ATOM 1396 C C . GLY A 1 178 ? 8.591 6.047 11.734 1.00 63.34 178 GLY A C 1
ATOM 1397 O O . GLY A 1 178 ? 9.722 5.905 11.289 1.00 63.34 178 GLY A O 1
ATOM 1398 N N . SER A 1 179 ? 7.517 6.019 10.933 1.00 62.31 179 SER A N 1
ATOM 1399 C CA . SER A 1 179 ? 7.596 5.928 9.465 1.00 62.31 179 SER A CA 1
ATOM 1400 C C . SER A 1 179 ? 6.760 7.024 8.804 1.00 62.31 179 SER A C 1
ATOM 1402 O O . SER A 1 179 ? 5.592 7.228 9.132 1.00 62.31 179 SER A O 1
ATOM 1404 N N . LEU A 1 180 ? 7.363 7.730 7.844 1.00 69.06 180 LEU A N 1
ATOM 1405 C CA . LEU A 1 180 ? 6.681 8.753 7.045 1.00 69.06 180 LEU A CA 1
ATOM 1406 C C . LEU A 1 180 ? 5.942 8.160 5.826 1.00 69.06 180 LEU A C 1
ATOM 1408 O O . LEU A 1 180 ? 5.186 8.869 5.172 1.00 69.06 180 LEU A O 1
ATOM 1412 N N . SER A 1 181 ? 6.102 6.863 5.550 1.00 77.69 181 SER A N 1
ATOM 1413 C CA . SER A 1 181 ? 5.725 6.212 4.286 1.00 77.69 181 SER A CA 1
ATOM 1414 C C . SER A 1 181 ? 4.723 5.058 4.441 1.00 77.69 181 SER A C 1
ATOM 1416 O O . SER A 1 181 ? 4.633 4.185 3.581 1.00 77.69 181 SER A O 1
ATOM 1418 N N . GLY A 1 182 ? 3.967 4.993 5.540 1.00 80.00 182 GLY A N 1
ATOM 1419 C CA . GLY A 1 182 ? 3.079 3.856 5.797 1.00 80.00 182 GLY A CA 1
ATOM 1420 C C . GLY A 1 182 ? 1.827 4.172 6.603 1.00 80.00 182 GLY A C 1
ATOM 1421 O O . GLY A 1 182 ? 1.734 5.197 7.286 1.00 80.00 182 GLY A O 1
ATOM 1422 N N . TYR A 1 183 ? 0.887 3.224 6.566 1.00 82.94 183 TYR A N 1
ATOM 1423 C CA . TYR A 1 183 ? -0.347 3.252 7.348 1.00 82.94 183 TYR A CA 1
ATOM 1424 C C . TYR A 1 183 ? -0.471 2.034 8.262 1.00 82.94 183 TYR A C 1
ATOM 1426 O O . TYR A 1 183 ? -0.057 0.925 7.930 1.00 82.94 183 TYR A O 1
ATOM 1434 N N . SER A 1 184 ? -1.114 2.238 9.402 1.00 83.38 184 SER A N 1
ATOM 1435 C CA . SER A 1 184 ? -1.806 1.186 10.134 1.00 83.38 184 SER A CA 1
ATOM 1436 C C . SER A 1 184 ? -3.300 1.350 9.892 1.00 83.38 184 SER A C 1
ATOM 1438 O O . SER A 1 184 ? -3.826 2.461 10.023 1.00 83.38 184 SER A O 1
ATOM 1440 N N . VAL A 1 185 ? -3.968 0.263 9.508 1.00 85.12 185 VAL A N 1
ATOM 1441 C CA . VAL A 1 185 ? -5.399 0.267 9.189 1.00 85.12 185 VAL A CA 1
ATOM 1442 C C . VAL A 1 185 ? -6.152 -0.648 10.137 1.00 85.12 185 VAL A C 1
ATOM 1444 O O . VAL A 1 185 ? -5.743 -1.780 10.393 1.00 85.12 185 VAL A O 1
ATOM 1447 N N . THR A 1 186 ? -7.268 -0.151 10.660 1.00 85.56 186 THR A N 1
ATOM 1448 C CA . THR A 1 186 ? -8.163 -0.891 11.553 1.00 85.56 186 THR A CA 1
ATOM 1449 C C . THR A 1 186 ? -9.608 -0.684 11.108 1.00 85.56 186 THR A C 1
ATOM 1451 O O . THR A 1 186 ? -10.030 0.459 10.923 1.00 85.56 186 THR A O 1
ATOM 1454 N N . CYS A 1 187 ? -10.367 -1.768 10.938 1.00 83.06 187 CYS A N 1
ATOM 1455 C CA . CYS A 1 187 ? -11.821 -1.693 10.791 1.00 83.06 187 CYS A CA 1
ATOM 1456 C C . CYS A 1 187 ? -12.450 -1.505 12.179 1.00 83.06 187 CYS A C 1
ATOM 1458 O O . CYS A 1 187 ? -12.046 -2.176 13.124 1.00 83.06 187 CYS A O 1
ATOM 1460 N N . ILE A 1 188 ? -13.364 -0.545 12.319 1.00 81.19 188 ILE A N 1
ATOM 1461 C CA . ILE A 1 188 ? -13.965 -0.168 13.616 1.00 81.19 188 ILE A CA 1
ATOM 1462 C C . ILE A 1 188 ? -15.354 -0.770 13.774 1.00 81.19 188 ILE A C 1
ATOM 1464 O O . ILE A 1 188 ? -15.838 -0.939 14.889 1.00 81.19 188 ILE A O 1
ATOM 1468 N N . ASP A 1 189 ? -16.016 -1.027 12.653 1.00 74.62 189 ASP A N 1
ATOM 1469 C CA . ASP A 1 189 ? -17.303 -1.690 12.675 1.00 74.62 189 ASP A CA 1
ATOM 1470 C C . ASP A 1 189 ? -17.043 -3.190 12.821 1.00 74.62 189 ASP A C 1
ATOM 1472 O O . ASP A 1 189 ? -16.296 -3.775 12.030 1.00 74.62 189 ASP A O 1
ATOM 1476 N N . ASP A 1 190 ? -17.602 -3.769 13.884 1.00 54.47 190 ASP A N 1
ATOM 1477 C CA . ASP A 1 190 ? -17.522 -5.199 14.171 1.00 54.47 190 ASP A CA 1
ATOM 1478 C C . ASP A 1 190 ? -18.128 -5.985 12.997 1.00 54.47 190 ASP A C 1
ATOM 1480 O O . ASP A 1 190 ? -19.194 -5.599 12.494 1.00 54.47 190 ASP A O 1
ATOM 1484 N N . PRO A 1 191 ? -17.510 -7.093 12.551 1.00 49.50 191 PRO A N 1
ATOM 1485 C CA . PRO A 1 191 ? -18.243 -8.090 11.794 1.00 49.50 191 PRO A CA 1
ATOM 1486 C C . PRO A 1 191 ? -19.278 -8.703 12.745 1.00 49.50 191 PRO A C 1
ATOM 1488 O O . PRO A 1 191 ? -18.943 -9.549 13.571 1.00 49.50 191 PRO A O 1
ATOM 1491 N N . ALA A 1 192 ? -20.515 -8.209 12.671 1.00 44.41 192 ALA A N 1
ATOM 1492 C CA . ALA A 1 192 ? -21.663 -8.845 13.311 1.00 44.41 192 ALA A CA 1
ATOM 1493 C C . ALA A 1 192 ? -21.835 -10.297 12.837 1.00 44.41 192 ALA A C 1
ATOM 1495 O O . ALA A 1 192 ? -21.560 -10.567 11.641 1.00 44.41 192 ALA A O 1
#

Foldseek 3Di:
DDDDPPQDCPDPVSVLVVQVVCCVPPNDDQLAWDWDWDPDPDTDIDIHQRAFDNPPDTAGALVSLLSHLLNVLVVCQVVVHQEDEAELPQDDPPRGDDLLSSLVSVVNSCLVCLVVHPDKHKYFYDDDDPVSLVVLLVSNVVVQVVQFPDWDDDPPPFFTWGWGADPNWTKIWGDDVPGSHITIIDTPDDPD

Radius of gyration: 18.37 Å; chains: 1; bounding box: 47×50×49 Å

Sequence (192 aa):
MAGASLLDLDRDDGLDAAYLAIADHRPLPLGRYLLRRGSGEKPYWTYQAVVHDLEAKPSCRAGNVRRSLTAILKDGVKREMTSLSVEPLGVWRSRGLTLEEMVEAFEASILELSVAIASPLRVILLLDGMDDLEEVSHLLRSRLLRKARRSFRTVDGEAALVEVQKQGLRLHFRFVPGSLSGYSVTCIDDPA

Secondary structure (DSSP, 8-state):
---------SSHHHHHHHHHHHHTT--PPTTEEEEEE--SSS--EEEEEE-EE-SSS-EE-HHHHHHHHHHHHHHHHHTT-SEEEE--TT--TTTS--HHHHHHHHHHHHHHHGGG-SS-EEEEE--S-HHHHHHHHHHHHHHHHHTEEEEE--SSSPPPEEEEEETTEEEEEEEPTT-SSEEEEEE-S---